Protein AF-0000000070115927 (afdb_homodimer)

Radius of gyration: 20.03 Å; Cα contacts (8 Å, |Δi|>4): 746; chains: 2; bounding box: 43×57×42 Å

Solvent-accessible surface area (backbone atoms only — not comparable to full-atom values): 17283 Å² total; per-residue (Å²): 101,77,82,53,67,73,57,56,57,49,32,76,60,54,56,47,52,80,41,66,45,50,29,30,32,39,46,37,40,55,95,69,21,34,51,32,33,23,30,58,89,80,64,45,41,36,62,43,66,40,74,56,53,82,67,50,39,66,49,36,44,43,42,52,40,46,27,46,49,25,48,26,42,56,45,82,73,43,54,24,32,48,46,40,41,72,75,46,69,46,96,88,53,38,26,37,30,35,40,34,41,31,30,34,26,36,71,72,41,74,62,79,31,62,47,46,82,45,38,74,37,49,50,76,31,43,75,91,59,64,73,77,54,54,68,69,49,51,51,54,49,53,51,51,68,66,73,54,61,48,50,46,63,46,61,45,82,86,69,60,131,102,76,83,53,66,72,56,54,58,48,34,75,60,56,56,45,53,80,41,68,43,49,29,32,33,40,47,36,41,54,97,69,23,35,50,32,31,24,30,58,90,79,65,46,41,34,63,43,67,40,75,56,54,83,67,49,37,66,49,36,45,43,42,52,41,46,27,45,49,24,47,29,42,56,43,83,74,45,54,23,30,46,48,42,41,74,76,46,70,47,94,87,53,37,25,38,31,35,40,35,41,33,30,35,27,36,71,73,44,73,63,77,31,62,48,47,83,46,38,73,38,48,49,76,32,44,74,89,61,64,74,77,55,53,67,70,50,50,51,54,48,52,50,49,68,65,74,55,61,48,51,46,64,48,61,46,82,86,68,60,131

Sequence (322 aa):
MPTPDFILELRKSIGTAPLWLSGVTAVVLHEGRILLNRRSDNGRWALLHGILEPGEQPGVAVVREVFEETGVTVSVERLSSVFSLPPGVCANGDRVQFLDLTFVCRLVGGEARVNDDESLAVAWFHLDTLPPMAEADRFLLDKALAAEASPWFVTDPGDLPMPTPDFILELRKSIGTAPLWLSGVTAVVLHEGRILLNRRSDNGRWALLHGILEPGEQPGVAVVREVFEETGVTVSVERLSSVFSLPPGVCANGDRVQFLDLTFVCRLVGGEARVNDDESLAVAWFHLDTLPPMAEADRFLLDKALAAEASPWFVTDPGDLP

Foldseek 3Di:
DPDDPVVVVVCVPPPQPEDEFEKEFEFEDDPQWTKWFQFPQPRFTFTQMDGDDPPDDRQVVNQVSCCQAWVFGKHFDAWQAWEWDDWDAGPVGRIYTYGYTYTYIYTDDDDTFGRYDGGPTMDIDRPVGDDDDDPVRVVSVVSVVVPDRDHDDDPDPVPDD/DPDDPVVVVVCVPPPQPEDEFEKEFEFEDDPQWTKWFQFPQPRFTFTQMDGDDPPDDRQVVNQVSCCQAWVFGKHFDAWQAWEWDDWDAGPVGRIYTYTYTYTYIYTDDDDTFGRYDGGPTMDIDRPVGDDDDDPVRVVSVVSVVVPDRDHDYDPDPVPDD

pLDDT: mean 96.12, std 4.2, range [72.25, 98.94]

Nearest PDB structures (foldseek):
  6nch-assembly1_B  TM=7.956E-01  e=2.652E-09  Bacillus cereus ATCC 14579
  5ggc-assembly1_A  TM=8.184E-01  e=7.309E-09  Mycolicibacterium smegmatis MC2 155
  6nci-assembly1_B  TM=7.544E-01  e=1.646E-09  Bacillus cereus ATCC 14579
  4hfq-assembly1_B  TM=7.025E-01  e=7.142E-10  Streptococcus pneumoniae TIGR4
  3ef5-assembly1_B  TM=7.877E-01  e=5.892E-08  Bdellovibrio bacteriovorus

Secondary structure (DSSP, 8-state):
----HHHHHHHHHHTT--EEEEEEEEEEEETTEEEEEEETTT--EE-EEEEPPTT--HHHHHHHHHHHHHS-EEEEEEEEEEEEPPPEE-TTS-EEEEEEEEEEEEEEE------SSSEEEEEEEETTSPPPB-HHHHHHHHHHHT--SSPB--SSGGG--/-PPPHHHHHHHHHHTT--EEEEEEEEEEEETTEEEEEEETTT--EE-EEEEPPTT--HHHHHHHHHHHHHS-EEEEEEEEEEEEPPPEE-TTS-EEEEEEEEEEEEEEE------SSSEEEEEEEETTSPPPB-HHHHHHHHHHHT--SSPB--SSGGG--

Structure (mmCIF, N/CA/C/O backbone):
data_AF-0000000070115927-model_v1
#
loop_
_entity.id
_entity.type
_entity.pdbx_description
1 polymer 'ADP-ribose pyrophosphatase YjhB (NUDIX family)'
#
loop_
_atom_site.group_PDB
_atom_site.id
_atom_site.type_symbol
_atom_site.label_atom_id
_atom_site.label_alt_id
_atom_site.label_comp_id
_atom_site.label_asym_id
_atom_site.label_entity_id
_atom_site.label_seq_id
_atom_site.pdbx_PDB_ins_code
_atom_site.Cartn_x
_atom_site.Cartn_y
_atom_site.Cartn_z
_atom_site.occupancy
_atom_site.B_iso_or_equiv
_atom_site.auth_seq_id
_atom_site.auth_comp_id
_atom_site.auth_asym_id
_atom_site.auth_atom_id
_atom_site.pdbx_PDB_model_num
ATOM 1 N N . MET A 1 1 ? -9.352 17.906 3.645 1 72.38 1 MET A N 1
ATOM 2 C CA . MET A 1 1 ? -10.234 17.5 2.557 1 72.38 1 MET A CA 1
ATOM 3 C C . MET A 1 1 ? -11.414 16.703 3.086 1 72.38 1 MET A C 1
ATOM 5 O O . MET A 1 1 ? -11.312 16.031 4.117 1 72.38 1 MET A O 1
ATOM 9 N N . PRO A 1 2 ? -12.469 17.016 2.395 1 80.81 2 PRO A N 1
ATOM 10 C CA . PRO A 1 2 ? -13.641 16.219 2.789 1 80.81 2 PRO A CA 1
ATOM 11 C C . PRO A 1 2 ? -13.43 14.719 2.594 1 80.81 2 PRO A C 1
ATOM 13 O O . PRO A 1 2 ? -12.531 14.305 1.855 1 80.81 2 PRO A O 1
ATOM 16 N N . THR A 1 3 ? -14.141 13.914 3.477 1 88.88 3 THR A N 1
ATOM 17 C CA . THR A 1 3 ? -14.156 12.477 3.27 1 88.88 3 THR A CA 1
ATOM 18 C C . THR A 1 3 ? -14.414 12.141 1.804 1 88.88 3 THR A C 1
ATOM 20 O O . THR A 1 3 ? -15.344 12.672 1.196 1 88.88 3 THR A O 1
ATOM 23 N N . PRO A 1 4 ? -13.539 11.406 1.229 1 92.25 4 PRO A N 1
ATOM 24 C CA . PRO A 1 4 ? -13.734 11.047 -0.178 1 92.25 4 PRO A CA 1
ATOM 25 C C . PRO A 1 4 ? -15.102 10.422 -0.449 1 92.25 4 PRO A C 1
ATOM 27 O O . PRO A 1 4 ? -15.641 9.711 0.405 1 92.25 4 PRO A O 1
ATOM 30 N N . ASP A 1 5 ? -15.586 10.578 -1.686 1 92.44 5 ASP A N 1
ATOM 31 C CA . ASP A 1 5 ? -16.922 10.133 -2.086 1 92.44 5 ASP A CA 1
ATOM 32 C C . ASP A 1 5 ? -17.062 8.625 -1.953 1 92.44 5 ASP A C 1
ATOM 34 O O . ASP A 1 5 ? -18.109 8.125 -1.555 1 92.44 5 ASP A O 1
ATOM 38 N N . PHE A 1 6 ? -16.109 7.848 -2.328 1 93.12 6 PHE A N 1
ATOM 39 C CA . PHE A 1 6 ? -16.25 6.395 -2.301 1 93.12 6 PHE A CA 1
ATOM 40 C C . PHE A 1 6 ? -16.438 5.898 -0.872 1 93.12 6 PHE A C 1
ATOM 42 O O . PHE A 1 6 ? -17.078 4.871 -0.646 1 93.12 6 PHE A O 1
ATOM 49 N N . ILE A 1 7 ? -15.805 6.586 0.097 1 94.62 7 ILE A N 1
ATOM 50 C CA . ILE A 1 7 ? -15.984 6.23 1.5 1 94.62 7 ILE A CA 1
ATOM 51 C C . ILE A 1 7 ? -17.406 6.559 1.938 1 94.62 7 ILE A C 1
ATOM 53 O O . ILE A 1 7 ? -18.062 5.746 2.59 1 94.62 7 ILE A O 1
ATOM 57 N N . LEU A 1 8 ? -17.859 7.77 1.564 1 94.38 8 LEU A N 1
ATOM 58 C CA . LEU A 1 8 ? -19.203 8.18 1.915 1 94.38 8 LEU A CA 1
ATOM 59 C C . LEU A 1 8 ? -20.234 7.18 1.392 1 94.38 8 LEU A C 1
ATOM 61 O O . LEU A 1 8 ? -21.203 6.848 2.088 1 94.38 8 LEU A O 1
ATOM 65 N N . GLU A 1 9 ? -20.016 6.723 0.21 1 93.94 9 GLU A N 1
ATOM 66 C CA . GLU A 1 9 ? -20.922 5.75 -0.385 1 93.94 9 GLU A CA 1
ATOM 67 C C . GLU A 1 9 ? -20.922 4.441 0.402 1 93.94 9 GLU A C 1
ATOM 69 O O . GLU A 1 9 ? -21.984 3.855 0.642 1 93.94 9 GLU A O 1
ATOM 74 N N . LEU A 1 10 ? -19.781 3.998 0.806 1 93.56 10 LEU A N 1
ATOM 75 C CA . LEU A 1 10 ? -19.672 2.773 1.593 1 93.56 10 LEU A CA 1
ATOM 76 C C . LEU A 1 10 ? -20.359 2.941 2.947 1 93.56 10 LEU A C 1
ATOM 78 O O . LEU A 1 10 ? -21.047 2.031 3.422 1 93.56 10 LEU A O 1
ATOM 82 N N . ARG A 1 11 ? -20.188 4.102 3.518 1 95.19 11 ARG A N 1
ATOM 83 C CA . ARG A 1 11 ? -20.734 4.367 4.844 1 95.19 11 ARG A CA 1
ATOM 84 C C . ARG A 1 11 ? -22.25 4.332 4.824 1 95.19 11 ARG A C 1
ATOM 86 O O . ARG A 1 11 ? -22.891 3.957 5.816 1 95.19 11 ARG A O 1
ATOM 93 N N . LYS A 1 12 ? -22.891 4.695 3.736 1 94.62 12 LYS A N 1
ATOM 94 C CA . LYS A 1 12 ? -24.344 4.598 3.607 1 94.62 12 LYS A CA 1
ATOM 95 C C . LYS A 1 12 ? -24.828 3.166 3.836 1 94.62 12 LYS A C 1
ATOM 97 O O . LYS A 1 12 ? -25.922 2.947 4.34 1 94.62 12 LYS A O 1
ATOM 102 N N . SER A 1 13 ? -24.016 2.238 3.537 1 92.06 13 SER A N 1
ATOM 103 C CA . SER A 1 13 ? -24.406 0.833 3.58 1 92.06 13 SER A CA 1
ATOM 104 C C . SER A 1 13 ? -23.953 0.173 4.879 1 92.06 13 SER A C 1
ATOM 106 O O . SER A 1 13 ? -24.672 -0.667 5.434 1 92.06 13 SER A O 1
ATOM 108 N N . ILE A 1 14 ? -22.797 0.56 5.445 1 93.56 14 ILE A N 1
ATOM 109 C CA . ILE A 1 14 ? -22.234 -0.252 6.516 1 93.56 14 ILE A CA 1
ATOM 110 C C . ILE A 1 14 ? -22.172 0.561 7.805 1 93.56 14 ILE A C 1
ATOM 112 O O . ILE A 1 14 ? -21.719 0.066 8.836 1 93.56 14 ILE A O 1
ATOM 116 N N . GLY A 1 15 ? -22.609 1.783 7.754 1 95.19 15 GLY A N 1
ATOM 117 C CA . GLY A 1 15 ? -22.547 2.643 8.922 1 95.19 15 GLY A CA 1
ATOM 118 C C . GLY A 1 15 ? -21.125 2.91 9.391 1 95.19 15 GLY A C 1
ATOM 119 O O . GLY A 1 15 ? -20.266 3.316 8.594 1 95.19 15 GLY A O 1
ATOM 120 N N . THR A 1 16 ? -20.891 2.668 10.695 1 96.06 16 THR A N 1
ATOM 121 C CA . THR A 1 16 ? -19.609 3.01 11.281 1 96.06 16 THR A CA 1
ATOM 122 C C . THR A 1 16 ? -18.719 1.775 11.383 1 96.06 16 THR A C 1
ATOM 124 O O . THR A 1 16 ? -17.688 1.794 12.07 1 96.06 16 THR A O 1
ATOM 127 N N . ALA A 1 17 ? -19.078 0.695 10.695 1 94.88 17 ALA A N 1
ATOM 128 C CA . ALA A 1 17 ? -18.312 -0.546 10.758 1 94.88 17 ALA A CA 1
ATOM 129 C C . ALA A 1 17 ? -16.891 -0.33 10.273 1 94.88 17 ALA A C 1
ATOM 131 O O . ALA A 1 17 ? -16.609 0.615 9.539 1 94.88 17 ALA A O 1
ATOM 132 N N . PRO A 1 18 ? -15.969 -1.191 10.727 1 95.94 18 PRO A N 1
ATOM 133 C CA . PRO A 1 18 ? -14.555 -1.024 10.367 1 95.94 18 PRO A CA 1
ATOM 134 C C . PRO A 1 18 ? -14.328 -0.994 8.859 1 95.94 18 PRO A C 1
ATOM 136 O O . PRO A 1 18 ? -14.883 -1.815 8.133 1 95.94 18 PRO A O 1
ATOM 139 N N . LEU A 1 19 ? -13.555 0.022 8.461 1 96.5 19 LEU A N 1
ATOM 140 C CA . LEU A 1 19 ? -13.125 0.119 7.066 1 96.5 19 LEU A CA 1
ATOM 141 C C . LEU A 1 19 ? -11.609 0.025 6.957 1 96.5 19 LEU A C 1
ATOM 143 O O . LEU A 1 19 ? -10.883 0.665 7.723 1 96.5 19 LEU A O 1
ATOM 147 N N . TRP A 1 20 ? -11.156 -0.866 6.105 1 97.38 20 TRP A N 1
ATOM 148 C CA . TRP A 1 20 ? -9.75 -1.031 5.742 1 97.38 20 TRP A CA 1
ATOM 149 C C . TRP A 1 20 ? -9.406 -0.2 4.512 1 97.38 20 TRP A C 1
ATOM 151 O O . TRP A 1 20 ? -9.961 -0.416 3.434 1 97.38 20 TRP A O 1
ATOM 161 N N . LEU A 1 21 ? -8.516 0.784 4.742 1 97.94 21 LEU A N 1
ATOM 162 C CA . LEU A 1 21 ? -8.25 1.78 3.711 1 97.94 21 LEU A CA 1
ATOM 163 C C . LEU A 1 21 ? -6.754 1.881 3.428 1 97.94 21 LEU A C 1
ATOM 165 O O . LEU A 1 21 ? -5.941 1.303 4.152 1 97.94 21 LEU A O 1
ATOM 169 N N . SER A 1 22 ? -6.383 2.508 2.344 1 98.56 22 SER A N 1
ATOM 170 C CA . SER A 1 22 ? -5.004 2.865 2.025 1 98.56 22 SER A CA 1
ATOM 171 C C . SER A 1 22 ? -4.801 4.375 2.082 1 98.56 22 SER A C 1
ATOM 173 O O . SER A 1 22 ? -5.664 5.141 1.651 1 98.56 22 SER A O 1
ATOM 175 N N . GLY A 1 23 ? -3.723 4.727 2.658 1 98.44 23 GLY A N 1
ATOM 176 C CA . GLY A 1 23 ? -3.369 6.133 2.744 1 98.44 23 GLY A CA 1
ATOM 177 C C . GLY A 1 23 ? -1.907 6.402 2.443 1 98.44 23 GLY A C 1
ATOM 178 O O . GLY A 1 23 ? -1.124 5.465 2.262 1 98.44 23 GLY A O 1
ATOM 179 N N . VAL A 1 24 ? -1.581 7.676 2.299 1 98.81 24 VAL A N 1
ATOM 180 C CA . VAL A 1 24 ? -0.21 8.133 2.094 1 98.81 24 VAL A CA 1
ATOM 181 C C . VAL A 1 24 ? 0.16 9.156 3.166 1 98.81 24 VAL A C 1
ATOM 183 O O . VAL A 1 24 ? -0.705 9.875 3.676 1 98.81 24 VAL A O 1
ATOM 186 N N . THR A 1 25 ? 1.365 9.18 3.494 1 98.88 25 THR A N 1
ATOM 187 C CA . THR A 1 25 ? 1.963 10.172 4.379 1 98.88 25 THR A CA 1
ATOM 188 C C . THR A 1 25 ? 3.152 10.852 3.707 1 98.88 25 THR A C 1
ATOM 190 O O . THR A 1 25 ? 3.947 10.195 3.029 1 98.88 25 THR A O 1
ATOM 193 N N . ALA A 1 26 ? 3.305 12.109 3.861 1 98.94 26 ALA A N 1
ATOM 194 C CA . ALA A 1 26 ? 4.438 12.859 3.322 1 98.94 26 ALA A CA 1
ATOM 195 C C . ALA A 1 26 ? 5.32 13.398 4.441 1 98.94 26 ALA A C 1
ATOM 197 O O . ALA A 1 26 ? 4.824 14.047 5.371 1 98.94 26 ALA A O 1
ATOM 198 N N . VAL A 1 27 ? 6.523 13.109 4.363 1 98.88 27 VAL A N 1
ATOM 199 C CA . VAL A 1 27 ? 7.559 13.805 5.125 1 98.88 27 VAL A CA 1
ATOM 200 C C . VAL A 1 27 ? 8.289 14.789 4.227 1 98.88 27 VAL A C 1
ATOM 202 O O . VAL A 1 27 ? 9.156 14.398 3.436 1 98.88 27 VAL A O 1
ATOM 205 N N . VAL A 1 28 ? 7.934 16 4.371 1 98.88 28 VAL A N 1
ATOM 206 C CA . VAL A 1 28 ? 8.492 17.047 3.512 1 98.88 28 VAL A CA 1
ATOM 207 C C . VAL A 1 28 ? 9.68 17.703 4.207 1 98.88 28 VAL A C 1
ATOM 209 O O . VAL A 1 28 ? 9.516 18.344 5.254 1 98.88 28 VAL A O 1
ATOM 212 N N . LEU A 1 29 ? 10.805 17.594 3.602 1 98.12 29 LEU A N 1
ATOM 213 C CA . LEU A 1 29 ? 12.047 18.094 4.176 1 98.12 29 LEU A CA 1
ATOM 214 C C . LEU A 1 29 ? 12.555 19.297 3.385 1 98.12 29 LEU A C 1
ATOM 216 O O . LEU A 1 29 ? 12.492 19.312 2.154 1 98.12 29 LEU A O 1
ATOM 220 N N . HIS A 1 30 ? 12.992 20.281 4.117 1 98 30 HIS A N 1
ATOM 221 C CA . HIS A 1 30 ? 13.602 21.469 3.512 1 98 30 HIS A CA 1
ATOM 222 C C . HIS A 1 30 ? 14.562 22.156 4.48 1 98 30 HIS A C 1
ATOM 224 O O . HIS A 1 30 ? 14.141 22.672 5.516 1 98 30 HIS A O 1
ATOM 230 N N . GLU A 1 31 ? 15.852 22.141 4.156 1 96.69 31 GLU A N 1
ATOM 231 C CA . GLU A 1 31 ? 16.875 22.859 4.906 1 96.69 31 GLU A CA 1
ATOM 232 C C . GLU A 1 31 ? 16.828 22.516 6.391 1 96.69 31 GLU A C 1
ATOM 234 O O . GLU A 1 31 ? 16.781 23.406 7.242 1 96.69 31 GLU A O 1
ATOM 239 N N . GLY A 1 32 ? 16.75 21.281 6.656 1 96.25 32 GLY A N 1
ATOM 240 C CA . GLY A 1 32 ? 16.812 20.797 8.023 1 96.25 32 GLY A CA 1
ATOM 241 C C . GLY A 1 32 ? 15.508 20.922 8.766 1 96.25 32 GLY A C 1
ATOM 242 O O . GLY A 1 32 ? 15.461 20.766 9.992 1 96.25 32 GLY A O 1
ATOM 243 N N . ARG A 1 33 ? 14.445 21.219 8.086 1 98.5 33 ARG A N 1
ATOM 244 C CA . ARG A 1 33 ? 13.117 21.375 8.664 1 98.5 33 ARG A CA 1
ATOM 245 C C . ARG A 1 33 ? 12.133 20.391 8.031 1 98.5 33 ARG A C 1
ATOM 247 O O . ARG A 1 33 ? 12.406 19.844 6.961 1 98.5 33 ARG A O 1
ATOM 254 N N . ILE A 1 34 ? 11.062 20.188 8.766 1 98.81 34 ILE A N 1
ATOM 255 C CA . ILE A 1 34 ? 9.961 19.406 8.219 1 98.81 34 ILE A CA 1
ATOM 256 C C . ILE A 1 34 ? 8.68 20.234 8.25 1 98.81 34 ILE A C 1
ATOM 258 O O . ILE A 1 34 ? 8.508 21.094 9.117 1 98.81 34 ILE A O 1
ATOM 262 N N . LEU A 1 35 ? 7.816 20.016 7.27 1 98.88 35 LEU A N 1
ATOM 263 C CA . LEU A 1 35 ? 6.516 20.672 7.203 1 98.88 35 LEU A CA 1
ATOM 264 C C . LEU A 1 35 ? 5.449 19.859 7.922 1 98.88 35 LEU A C 1
ATOM 266 O O . LEU A 1 35 ? 5.293 18.656 7.652 1 98.88 35 LEU A O 1
ATOM 270 N N . LEU A 1 36 ? 4.793 20.469 8.891 1 98.81 36 LEU A N 1
ATOM 271 C CA . LEU A 1 36 ? 3.699 19.844 9.617 1 98.81 36 LEU A CA 1
ATOM 272 C C . LEU A 1 36 ? 2.418 20.656 9.484 1 98.81 36 LEU A C 1
ATOM 274 O O . LEU A 1 36 ? 2.467 21.859 9.18 1 98.81 36 LEU A O 1
ATOM 278 N N . ASN A 1 37 ? 1.331 20.031 9.625 1 98.44 37 ASN A N 1
ATOM 279 C CA . ASN A 1 37 ? 0.067 20.734 9.805 1 98.44 37 ASN A CA 1
ATOM 280 C C . ASN A 1 37 ? -0.488 20.531 11.211 1 98.44 37 ASN A C 1
ATOM 282 O O . ASN A 1 37 ? -0.187 19.531 11.867 1 98.44 37 ASN A O 1
ATOM 286 N N . ARG A 1 38 ? -1.147 21.5 11.703 1 98.25 38 ARG A N 1
ATOM 287 C CA . ARG A 1 38 ? -1.937 21.359 12.93 1 98.25 38 ARG A CA 1
ATOM 288 C C . ARG A 1 38 ? -3.383 21 12.602 1 98.25 38 ARG A C 1
ATOM 290 O O . ARG A 1 38 ? -4.105 21.781 12 1 98.25 38 ARG A O 1
ATOM 297 N N . ARG A 1 39 ? -3.801 19.828 1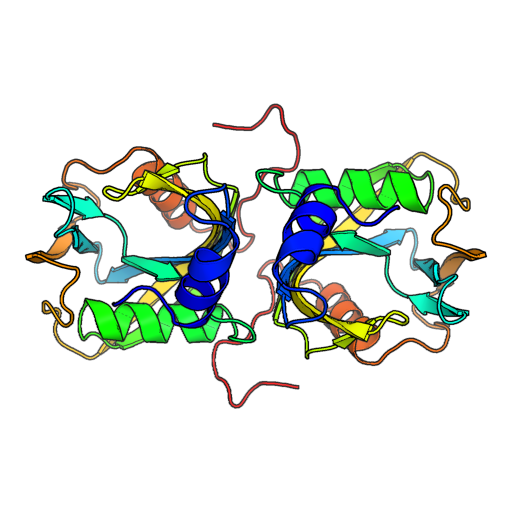3.047 1 95.56 39 ARG A N 1
ATOM 298 C CA . ARG A 1 39 ? -5.078 19.266 12.625 1 95.56 39 ARG A CA 1
ATOM 299 C C . ARG A 1 39 ? -6.246 20 13.281 1 95.56 39 ARG A C 1
ATOM 301 O O . ARG A 1 39 ? -6.188 20.328 14.461 1 95.56 39 ARG A O 1
ATOM 308 N N . SER A 1 40 ? -7.32 20.141 12.539 1 94.25 40 SER A N 1
ATOM 309 C CA . SER A 1 40 ? -8.5 20.859 13.031 1 94.25 40 SER A CA 1
ATOM 310 C C . SER A 1 40 ? -9.305 19.984 13.992 1 94.25 40 SER A C 1
ATOM 312 O O . SER A 1 40 ? -9.977 20.5 14.883 1 94.25 40 SER A O 1
ATOM 314 N N . ASP A 1 41 ? -9.219 18.734 13.797 1 90.44 41 ASP A N 1
ATOM 315 C CA . ASP A 1 41 ? -10.078 17.828 14.555 1 90.44 41 ASP A CA 1
ATOM 316 C C . ASP A 1 41 ? -9.555 17.625 15.977 1 90.44 41 ASP A C 1
ATOM 318 O O . ASP A 1 41 ? -10.336 17.375 16.906 1 90.44 41 ASP A O 1
ATOM 322 N N . ASN A 1 42 ? -8.266 17.75 16.203 1 92.31 42 ASN A N 1
ATOM 323 C CA . ASN A 1 42 ? -7.777 17.422 17.547 1 92.31 42 ASN A CA 1
ATOM 324 C C . ASN A 1 42 ? -6.719 18.422 18.016 1 92.31 42 ASN A C 1
ATOM 326 O O . ASN A 1 42 ? -6.238 18.328 19.141 1 92.31 42 ASN A O 1
ATOM 330 N N . GLY A 1 43 ? -6.262 19.281 17.094 1 95.19 43 GLY A N 1
ATOM 331 C CA . GLY A 1 43 ? -5.363 20.375 17.453 1 95.19 43 GLY A CA 1
ATOM 332 C C . GLY A 1 43 ? -3.91 19.953 17.547 1 95.19 43 GLY A C 1
ATOM 333 O O . GLY A 1 43 ? -3.049 20.734 17.953 1 95.19 43 GLY A O 1
ATOM 334 N N . ARG A 1 44 ? -3.631 18.75 17.172 1 96.25 44 ARG A N 1
ATOM 335 C CA . ARG A 1 44 ? -2.266 18.25 17.266 1 96.25 44 ARG A CA 1
ATOM 336 C C 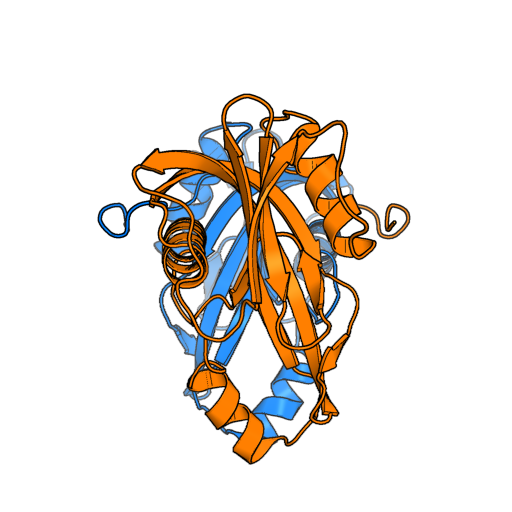. ARG A 1 44 ? -1.51 18.453 15.953 1 96.25 44 ARG A C 1
ATOM 338 O O . ARG A 1 44 ? -2.096 18.359 14.875 1 96.25 44 ARG A O 1
ATOM 345 N N . TRP A 1 45 ? -0.206 18.719 16.156 1 98.5 45 TRP A N 1
ATOM 346 C CA . TRP A 1 45 ? 0.658 18.734 14.977 1 98.5 45 TRP A CA 1
ATOM 347 C C . TRP A 1 45 ? 0.868 17.312 14.438 1 98.5 45 TRP A C 1
ATOM 349 O O . TRP A 1 45 ? 0.984 16.359 15.211 1 98.5 45 TRP A O 1
ATOM 359 N N . ALA A 1 46 ? 0.889 17.203 13.172 1 98.5 46 ALA A N 1
ATOM 360 C CA . ALA A 1 46 ? 0.989 15.906 12.523 1 98.5 46 ALA A CA 1
ATOM 361 C C . ALA A 1 46 ? 1.766 16 11.211 1 98.5 46 ALA A C 1
ATOM 363 O O . ALA A 1 46 ? 1.949 17.094 10.672 1 98.5 46 ALA A O 1
ATOM 364 N N . LEU A 1 47 ? 2.322 14.852 10.797 1 98.75 47 LEU A N 1
ATOM 365 C CA . LEU A 1 47 ? 2.746 14.758 9.406 1 98.75 47 LEU A CA 1
ATOM 366 C C . LEU A 1 47 ? 1.572 15 8.461 1 98.75 47 LEU A C 1
ATOM 368 O O . LEU A 1 47 ? 0.422 15.062 8.898 1 98.75 47 LEU A O 1
ATOM 372 N N . LEU A 1 48 ? 1.861 15.258 7.188 1 98.5 48 LEU A N 1
ATOM 373 C CA . LEU A 1 48 ? 0.808 15.422 6.191 1 98.5 48 LEU A CA 1
ATOM 374 C C . LEU A 1 48 ? 0.295 14.07 5.715 1 98.5 48 LEU A C 1
ATOM 376 O O . LEU A 1 48 ? 1.075 13.227 5.258 1 98.5 48 LEU A O 1
ATOM 380 N N . HIS A 1 49 ? -0.961 13.852 5.863 1 97.31 49 HIS A N 1
ATOM 381 C CA . HIS A 1 49 ? -1.584 12.578 5.516 1 97.31 49 HIS A CA 1
ATOM 382 C C . HIS A 1 49 ? -2.689 12.773 4.484 1 97.31 49 HIS A C 1
ATOM 384 O O . HIS A 1 49 ? -3.238 13.867 4.352 1 97.31 49 HIS A O 1
ATOM 390 N N . GLY A 1 50 ? -3.027 11.656 3.775 1 96.94 50 GLY A N 1
ATOM 391 C CA . GLY A 1 50 ? -4.172 11.656 2.879 1 96.94 50 GLY A CA 1
ATOM 392 C C . GLY A 1 50 ? -4.645 10.258 2.52 1 96.94 50 GLY A C 1
ATOM 393 O O . GLY A 1 50 ? -3.869 9.305 2.568 1 96.94 50 GLY A O 1
ATOM 394 N N . ILE A 1 51 ? -5.887 10.234 2.178 1 97.56 51 ILE A N 1
ATOM 395 C CA . ILE A 1 51 ? -6.465 8.969 1.735 1 97.56 51 ILE A CA 1
ATOM 396 C C . ILE A 1 51 ? -6.176 8.758 0.25 1 97.56 51 ILE A C 1
ATOM 398 O O . ILE A 1 51 ? -6.285 9.695 -0.546 1 97.56 51 ILE A O 1
ATOM 402 N N . LEU A 1 52 ? -5.727 7.609 -0.062 1 97.94 52 LEU A N 1
ATOM 403 C CA . LEU A 1 52 ? -5.535 7.234 -1.459 1 97.94 52 LEU A CA 1
ATOM 404 C C . LEU A 1 52 ? -6.871 6.926 -2.125 1 97.94 52 LEU A C 1
ATOM 406 O O . LEU A 1 52 ? -7.613 6.055 -1.667 1 97.94 52 LEU A O 1
ATOM 410 N N . GLU A 1 53 ? -7.215 7.637 -3.197 1 96.69 53 GLU A N 1
ATOM 411 C CA . GLU A 1 53 ? -8.445 7.359 -3.932 1 96.69 53 GLU A CA 1
ATOM 412 C C . GLU A 1 53 ? -8.305 6.098 -4.781 1 96.69 53 GLU A C 1
ATOM 414 O O . GLU A 1 53 ? -7.207 5.766 -5.234 1 96.69 53 GLU A O 1
ATOM 419 N N . PRO A 1 54 ? -9.422 5.438 -4.992 1 97.12 54 PRO A N 1
ATOM 420 C CA . PRO A 1 54 ? -9.352 4.242 -5.836 1 97.12 54 PRO A CA 1
ATOM 421 C C . PRO A 1 54 ? -8.68 4.504 -7.184 1 97.12 54 PRO A C 1
ATOM 423 O O . PRO A 1 54 ? -9.062 5.434 -7.895 1 97.12 54 PRO A O 1
ATOM 426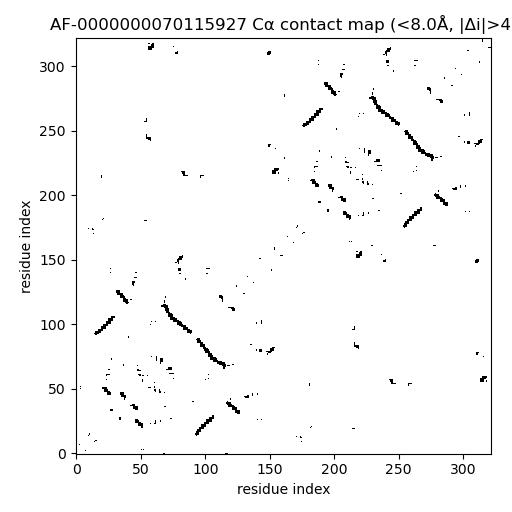 N N . GLY A 1 55 ? -7.598 3.701 -7.473 1 96.25 55 GLY A N 1
ATOM 427 C CA . GLY A 1 55 ? -6.934 3.785 -8.766 1 96.25 55 GLY A CA 1
ATOM 428 C C . GLY A 1 55 ? -5.84 4.832 -8.805 1 96.25 55 GLY A C 1
ATOM 429 O O . GLY A 1 55 ? -5.039 4.867 -9.742 1 96.25 55 GLY A O 1
ATOM 430 N N . GLU A 1 56 ? -5.82 5.68 -7.902 1 97 56 GLU A N 1
ATOM 431 C CA . GLU A 1 56 ? -4.773 6.691 -7.848 1 97 56 GLU A CA 1
ATOM 432 C C . GLU A 1 56 ? -3.42 6.07 -7.52 1 97 56 GLU A C 1
ATOM 434 O O . GLU A 1 56 ? -3.33 5.176 -6.676 1 97 56 GLU A O 1
ATOM 439 N N . GLN A 1 57 ? -2.424 6.602 -8.227 1 98.56 57 GLN A N 1
ATOM 440 C CA . GLN A 1 57 ? -1.075 6.141 -7.91 1 98.56 57 GLN A CA 1
ATOM 441 C C . GLN A 1 57 ? -0.531 6.848 -6.672 1 98.56 57 GLN A C 1
ATOM 443 O O . GLN A 1 57 ? -0.666 8.062 -6.539 1 98.56 57 GLN A O 1
ATOM 448 N N . PRO A 1 58 ? 0.111 6.07 -5.75 1 98.69 58 PRO A N 1
ATOM 449 C CA . PRO A 1 58 ? 0.488 6.637 -4.449 1 98.69 58 PRO A CA 1
ATOM 450 C C . PRO A 1 58 ? 1.44 7.824 -4.578 1 98.69 58 PRO A C 1
ATOM 452 O O . PRO A 1 58 ? 1.293 8.82 -3.867 1 98.69 58 PRO A O 1
ATOM 455 N N . GLY A 1 59 ? 2.445 7.695 -5.469 1 98.56 59 GLY A N 1
ATOM 456 C CA . GLY A 1 59 ? 3.377 8.797 -5.66 1 98.56 59 GLY A CA 1
ATOM 457 C C . GLY A 1 59 ? 2.709 10.062 -6.16 1 98.56 59 GLY A C 1
ATOM 458 O O . GLY A 1 59 ? 3.141 11.172 -5.828 1 98.56 59 GLY A O 1
ATOM 459 N N . VAL A 1 60 ? 1.694 9.914 -6.965 1 98.19 60 VAL A N 1
ATOM 460 C CA . VAL A 1 60 ? 0.917 11.031 -7.48 1 98.19 60 VAL A CA 1
ATOM 461 C C . VAL A 1 60 ? 0.043 11.609 -6.367 1 98.19 60 VAL A C 1
ATOM 463 O O . VAL A 1 60 ? -0.026 12.828 -6.191 1 98.19 60 VAL A O 1
ATOM 466 N N . ALA A 1 61 ? -0.531 10.766 -5.613 1 98.19 61 ALA A N 1
ATOM 467 C CA . ALA A 1 61 ? -1.466 11.133 -4.555 1 98.19 61 ALA A CA 1
ATOM 468 C C . ALA A 1 61 ? -0.773 11.969 -3.48 1 98.19 61 ALA A C 1
ATOM 470 O O . ALA A 1 61 ? -1.334 12.953 -2.992 1 98.19 61 ALA A O 1
ATOM 471 N N . VAL A 1 62 ? 0.443 11.562 -3.102 1 98.56 62 VAL A N 1
ATOM 472 C CA . VAL A 1 62 ? 1.116 12.234 -1.995 1 98.56 62 VAL A CA 1
ATOM 473 C C . VAL A 1 62 ? 1.439 13.68 -2.385 1 98.56 62 VAL A C 1
ATOM 475 O O . VAL A 1 62 ? 1.324 14.586 -1.562 1 98.56 62 VAL A O 1
ATOM 478 N N . VAL A 1 63 ? 1.786 13.859 -3.633 1 98.38 63 VAL A N 1
ATOM 479 C CA . VAL A 1 63 ? 2.064 15.203 -4.129 1 98.38 63 VAL A CA 1
ATOM 480 C C . VAL A 1 63 ? 0.783 16.031 -4.117 1 98.38 63 VAL A C 1
ATOM 482 O O . VAL A 1 63 ? 0.781 17.188 -3.656 1 98.38 63 VAL A O 1
ATOM 485 N N . ARG A 1 64 ? -0.301 15.484 -4.613 1 97.12 64 ARG A N 1
ATOM 486 C CA . ARG A 1 64 ? -1.595 16.156 -4.613 1 97.12 64 ARG A CA 1
ATOM 487 C C . ARG A 1 64 ? -2.018 16.531 -3.197 1 97.12 64 ARG A C 1
ATOM 489 O O . ARG A 1 64 ? -2.424 17.672 -2.945 1 97.12 64 ARG A O 1
ATOM 496 N N . GLU A 1 65 ? -1.922 15.594 -2.24 1 97.75 65 GLU A N 1
ATOM 497 C CA . GLU A 1 65 ? -2.363 15.805 -0.865 1 97.75 65 GLU A CA 1
ATOM 498 C C . GLU A 1 65 ? -1.548 16.906 -0.185 1 97.75 65 GLU A C 1
ATOM 500 O O . GLU A 1 65 ? -2.096 17.719 0.556 1 97.75 65 GLU A O 1
ATOM 505 N N . VAL A 1 66 ? -0.198 16.891 -0.385 1 98.5 66 VAL A N 1
ATOM 506 C CA . VAL A 1 66 ? 0.646 17.922 0.199 1 98.5 66 VAL A CA 1
ATOM 507 C C . VAL A 1 66 ? 0.195 19.297 -0.295 1 98.5 66 VAL A C 1
ATOM 509 O O . VAL A 1 66 ? 0.049 20.234 0.496 1 98.5 66 VAL A O 1
ATOM 512 N N . PHE A 1 67 ? -0.068 19.375 -1.615 1 98.38 67 PHE A N 1
ATOM 513 C CA . PHE A 1 67 ? -0.502 20.656 -2.168 1 98.38 67 PHE A CA 1
ATOM 514 C C . PHE A 1 67 ? -1.852 21.062 -1.591 1 98.38 67 PHE A C 1
ATOM 516 O O . PHE A 1 67 ? -2.041 22.219 -1.196 1 98.38 67 PHE A O 1
ATOM 523 N N . GLU A 1 68 ? -2.781 20.188 -1.576 1 97.38 68 GLU A N 1
ATOM 524 C CA . GLU A 1 68 ? -4.129 20.469 -1.082 1 97.38 68 GLU A CA 1
ATOM 525 C C . GLU A 1 68 ? -4.094 20.984 0.355 1 97.38 68 GLU A C 1
ATOM 527 O O . GLU A 1 68 ? -4.852 21.875 0.716 1 97.38 68 GLU A O 1
ATOM 532 N N . GLU A 1 69 ? -3.205 20.406 1.205 1 97.62 69 GLU A N 1
ATOM 533 C CA . GLU A 1 69 ? -3.201 20.734 2.629 1 97.62 69 GLU A CA 1
ATOM 534 C C . GLU A 1 69 ? -2.369 21.984 2.912 1 97.62 69 GLU A C 1
ATOM 536 O O . GLU A 1 69 ? -2.67 22.734 3.84 1 97.62 69 GLU A O 1
ATOM 541 N N . THR A 1 70 ? -1.279 22.234 2.102 1 98.5 70 THR A N 1
ATOM 542 C CA . THR A 1 70 ? -0.286 23.188 2.594 1 98.5 70 THR A CA 1
ATOM 543 C C . THR A 1 70 ? 0.048 24.219 1.526 1 98.5 70 THR A C 1
ATOM 545 O O . THR A 1 70 ? 0.76 25.188 1.797 1 98.5 70 THR A O 1
ATOM 548 N N . GLY A 1 71 ? -0.353 24 0.315 1 98.31 71 GLY A N 1
ATOM 549 C CA . GLY A 1 71 ? -0.128 24.953 -0.757 1 98.31 71 GLY A CA 1
ATOM 550 C C . GLY A 1 71 ? 1.246 24.828 -1.388 1 98.31 71 GLY A C 1
ATOM 551 O O . GLY A 1 71 ? 1.52 25.453 -2.418 1 98.31 71 GLY A O 1
ATOM 552 N N . VAL A 1 72 ? 2.15 24.047 -0.852 1 98.62 72 VAL A N 1
ATOM 553 C CA . VAL A 1 72 ? 3.484 23.922 -1.434 1 98.62 72 VAL A CA 1
ATOM 554 C C . VAL A 1 72 ? 3.508 22.797 -2.461 1 98.62 72 VAL A C 1
ATOM 556 O O . VAL A 1 72 ? 2.699 21.875 -2.391 1 98.62 72 VAL A O 1
ATOM 559 N N . THR A 1 73 ? 4.379 22.922 -3.424 1 98.38 73 THR A N 1
ATOM 560 C CA . THR A 1 73 ? 4.648 21.875 -4.402 1 98.38 73 THR A CA 1
ATOM 561 C C . THR A 1 73 ? 5.895 21.094 -4.02 1 98.38 73 THR A C 1
ATOM 563 O O . THR A 1 73 ? 6.906 21.672 -3.619 1 98.38 73 THR A O 1
ATOM 566 N N . VAL A 1 74 ? 5.797 19.734 -4.133 1 98.69 74 VAL A N 1
ATOM 567 C CA . VAL A 1 74 ? 6.918 18.891 -3.732 1 98.69 74 VAL A CA 1
ATOM 568 C C . VAL A 1 74 ? 7.215 17.875 -4.828 1 98.69 74 VAL A C 1
ATOM 570 O O . VAL A 1 74 ? 6.406 17.672 -5.742 1 98.69 74 VAL A O 1
ATOM 573 N N . SER A 1 75 ? 8.383 17.344 -4.789 1 98.38 75 SER A N 1
ATOM 574 C CA . SER A 1 75 ? 8.758 16.156 -5.551 1 98.38 75 SER A CA 1
ATOM 575 C C . SER A 1 75 ? 9.047 14.984 -4.629 1 98.38 75 SER A C 1
ATOM 577 O O . SER A 1 75 ? 9.633 15.156 -3.557 1 98.38 75 SER A O 1
ATOM 579 N N . VAL A 1 76 ? 8.609 13.805 -5.059 1 98.38 76 VAL A N 1
ATOM 580 C CA . VAL A 1 76 ? 8.836 12.602 -4.258 1 98.38 76 VAL A CA 1
ATOM 581 C C . VAL A 1 76 ? 10.289 12.156 -4.402 1 98.38 76 VAL A C 1
ATOM 583 O O . VAL A 1 76 ? 10.789 12.008 -5.52 1 98.38 76 VAL A O 1
ATOM 586 N N . GLU A 1 77 ? 10.984 11.914 -3.283 1 97.69 77 GLU A N 1
ATOM 587 C CA . GLU A 1 77 ? 12.359 11.43 -3.305 1 97.69 77 GLU A CA 1
ATOM 588 C C . GLU A 1 77 ? 12.422 9.914 -3.166 1 97.69 77 GLU A C 1
ATOM 590 O O . GLU A 1 77 ? 13.211 9.25 -3.842 1 97.69 77 GLU A O 1
ATOM 595 N N . ARG A 1 78 ? 11.633 9.367 -2.293 1 97.94 78 ARG A N 1
ATOM 596 C CA . ARG A 1 78 ? 11.641 7.926 -2.076 1 97.94 78 ARG A CA 1
ATOM 597 C C . ARG A 1 78 ? 10.469 7.5 -1.195 1 97.94 78 ARG A C 1
ATOM 599 O O . ARG A 1 78 ? 9.883 8.32 -0.496 1 97.94 78 ARG A O 1
ATOM 606 N N . LEU A 1 79 ? 10.07 6.266 -1.296 1 98.69 79 LEU A N 1
ATOM 607 C CA . LEU A 1 79 ? 9.211 5.59 -0.326 1 98.69 79 LEU A CA 1
ATOM 608 C C . LEU A 1 79 ? 10.016 5.148 0.893 1 98.69 79 LEU A C 1
ATOM 610 O O . LEU A 1 79 ? 10.992 4.41 0.761 1 98.69 79 LEU A O 1
ATOM 614 N N . SER A 1 80 ? 9.625 5.59 2.109 1 98.69 80 SER A N 1
ATOM 615 C CA . SER A 1 80 ? 10.453 5.32 3.277 1 98.69 80 SER A CA 1
ATOM 616 C C . SER A 1 80 ? 9.922 4.137 4.078 1 98.69 80 SER A C 1
ATOM 618 O O . SER A 1 80 ? 10.672 3.469 4.789 1 98.69 80 SER A O 1
ATOM 620 N N . SER A 1 81 ? 8.602 3.918 4.008 1 98.62 81 SER A N 1
ATOM 621 C CA . SER A 1 81 ? 8.039 2.811 4.773 1 98.62 81 SER A CA 1
ATOM 622 C C . SER A 1 81 ? 6.656 2.428 4.262 1 98.62 81 SER A C 1
ATOM 624 O O . SER A 1 81 ? 5.977 3.236 3.625 1 98.62 81 SER A O 1
ATOM 626 N N . VAL A 1 82 ? 6.293 1.254 4.391 1 98.81 82 VAL A N 1
ATOM 627 C CA . VAL A 1 82 ? 4.934 0.726 4.289 1 98.81 82 VAL A CA 1
ATOM 628 C C . VAL A 1 82 ? 4.547 0.047 5.602 1 98.81 82 VAL A C 1
ATOM 630 O O . VAL A 1 82 ? 5.273 -0.815 6.102 1 98.81 82 VAL A O 1
ATOM 633 N N . PHE A 1 83 ? 3.4 0.463 6.148 1 98.44 83 PHE A N 1
ATOM 634 C CA . PHE A 1 83 ? 3.078 0.052 7.512 1 98.44 83 PHE A CA 1
ATOM 635 C C . PHE A 1 83 ? 1.57 0.036 7.73 1 98.44 83 PHE A C 1
ATOM 637 O O . PHE A 1 83 ? 0.881 1.007 7.406 1 98.44 83 PHE A O 1
ATOM 644 N N . SER A 1 84 ? 1.058 -1.108 8.18 1 98.19 84 SER A N 1
ATOM 645 C CA . SER A 1 84 ? -0.328 -1.137 8.641 1 98.19 84 SER A CA 1
ATOM 646 C C . SER A 1 84 ? -0.469 -0.488 10.008 1 98.19 84 SER A C 1
ATOM 648 O O . SER A 1 84 ? 0.052 -1.001 11 1 98.19 84 SER A O 1
ATOM 650 N N . LEU A 1 85 ? -1.142 0.592 10.039 1 97.44 85 LEU A N 1
ATOM 651 C CA . LEU A 1 85 ? -1.311 1.371 11.266 1 97.44 85 LEU A CA 1
ATOM 652 C C . LEU A 1 85 ? -2.326 0.714 12.188 1 97.44 85 LEU A C 1
ATOM 654 O O . LEU A 1 85 ? -3.15 -0.09 11.75 1 97.44 85 LEU A O 1
ATOM 658 N N . PRO A 1 86 ? -2.24 1.015 13.477 1 95.56 86 PRO A N 1
ATOM 659 C CA . PRO A 1 86 ? -3.283 0.518 14.375 1 95.56 86 PRO A CA 1
ATOM 660 C C . PRO A 1 86 ? -4.668 1.068 14.039 1 95.56 86 PRO A C 1
ATOM 662 O O . PRO A 1 86 ? -4.777 2.102 13.375 1 95.56 86 PRO A O 1
ATOM 665 N N . PRO A 1 87 ? -5.676 0.305 14.469 1 96.62 87 PRO A N 1
ATOM 666 C CA . PRO A 1 87 ? -7.027 0.808 14.211 1 96.62 87 PRO A CA 1
ATOM 667 C C . PRO A 1 87 ? -7.312 2.123 14.93 1 96.62 87 PRO A C 1
ATOM 669 O O . PRO A 1 87 ? -6.707 2.408 15.969 1 96.62 87 PRO A O 1
ATOM 672 N N . GLY A 1 88 ? -8.18 2.936 14.281 1 95.56 88 GLY A N 1
ATOM 673 C CA . GLY A 1 88 ? -8.625 4.188 14.875 1 95.56 88 GLY A CA 1
ATOM 674 C C . GLY A 1 88 ? -10.125 4.383 14.812 1 95.56 88 GLY A C 1
ATOM 675 O O . GLY A 1 88 ? -10.82 3.646 14.109 1 95.56 88 GLY A O 1
ATOM 676 N N . VAL A 1 89 ? -10.586 5.32 15.664 1 95.56 89 VAL A N 1
ATOM 677 C CA . VAL A 1 89 ? -11.984 5.73 15.664 1 95.56 89 VAL A CA 1
ATOM 678 C C . VAL A 1 89 ? -12.078 7.238 15.453 1 95.56 89 VAL A C 1
ATOM 680 O O . VAL A 1 89 ? -11.477 8.016 16.188 1 95.56 89 VAL A O 1
ATOM 683 N N . CYS A 1 90 ? -12.812 7.598 14.406 1 92.94 90 CYS A N 1
ATOM 684 C CA . CYS A 1 90 ? -13.023 9.008 14.109 1 92.94 90 CYS A CA 1
ATOM 685 C C . CYS A 1 90 ? -14.008 9.633 15.094 1 92.94 90 CYS A C 1
ATOM 687 O O . CYS A 1 90 ? -14.672 8.922 15.844 1 92.94 90 CYS A O 1
ATOM 689 N N . ALA A 1 91 ? -14.07 10.953 15.062 1 89.5 91 ALA A N 1
ATOM 690 C CA . ALA A 1 91 ? -14.945 11.688 15.984 1 89.5 91 ALA A CA 1
ATOM 691 C C . ALA A 1 91 ? -16.406 11.266 15.805 1 89.5 91 ALA A C 1
ATOM 693 O O . ALA A 1 91 ? -17.172 11.227 16.766 1 89.5 91 ALA A O 1
ATOM 694 N N . ASN A 1 92 ? -16.828 10.945 14.672 1 92.56 92 ASN A N 1
ATOM 695 C CA . ASN A 1 92 ? -18.219 10.586 14.367 1 92.56 92 ASN A CA 1
ATOM 696 C C . ASN A 1 92 ? -18.484 9.109 14.633 1 92.56 92 ASN A C 1
ATOM 698 O O . ASN A 1 92 ? -19.562 8.602 14.312 1 92.56 92 ASN A O 1
ATOM 702 N N . GLY A 1 93 ? -17.453 8.398 15.055 1 95.88 93 GLY A N 1
ATOM 703 C CA . GLY A 1 93 ? -17.641 6.996 15.406 1 95.88 93 GLY A CA 1
ATOM 704 C C . GLY A 1 93 ? -17.172 6.043 14.32 1 95.88 93 GLY A C 1
ATOM 705 O O . GLY A 1 93 ? -17.141 4.828 14.523 1 95.88 93 GLY A O 1
ATOM 706 N N . ASP A 1 94 ? -16.859 6.559 13.148 1 96.19 94 ASP A N 1
ATOM 707 C CA . ASP A 1 94 ? -16.344 5.715 12.07 1 96.19 94 ASP A CA 1
ATOM 708 C C . ASP A 1 94 ? -15.086 4.973 12.492 1 96.19 94 ASP A C 1
ATOM 710 O O . ASP A 1 94 ? -14.156 5.578 13.023 1 96.19 94 ASP A O 1
ATOM 714 N N . ARG A 1 95 ? -15.117 3.736 12.336 1 97.31 95 ARG A N 1
ATOM 715 C CA . ARG A 1 95 ? -13.93 2.934 12.578 1 97.31 95 ARG A CA 1
ATOM 716 C C . ARG A 1 95 ? -13.125 2.736 11.297 1 97.31 95 ARG A C 1
ATOM 718 O O . ARG A 1 95 ? -13.68 2.367 10.266 1 97.31 95 ARG A O 1
ATOM 725 N N . VAL A 1 96 ? -11.805 2.982 11.422 1 97.25 96 VAL A N 1
ATOM 726 C CA . VAL A 1 96 ? -10.953 2.908 10.234 1 97.25 96 VAL A CA 1
ATOM 727 C C . VAL A 1 96 ? -9.602 2.303 10.602 1 97.25 96 VAL A C 1
ATOM 729 O O . VAL A 1 96 ? -9.195 2.342 11.766 1 97.25 96 VAL A O 1
ATOM 732 N N . GLN A 1 97 ? -8.992 1.708 9.719 1 97.94 97 GLN A N 1
ATOM 733 C CA . GLN A 1 97 ? -7.602 1.275 9.766 1 97.94 97 GLN A CA 1
ATOM 734 C C . GLN A 1 97 ? -6.93 1.432 8.406 1 97.94 97 GLN A C 1
ATOM 736 O O . GLN A 1 97 ? -7.57 1.268 7.367 1 97.94 97 GLN A O 1
ATOM 741 N N . PHE A 1 98 ? -5.629 1.796 8.484 1 98.31 98 PHE A N 1
ATOM 742 C CA . PHE A 1 98 ? -4.984 2.184 7.23 1 98.31 98 PHE A CA 1
ATOM 743 C C . PHE A 1 98 ? -3.73 1.354 6.988 1 98.31 98 PHE A C 1
ATOM 745 O O . PHE A 1 98 ? -2.938 1.135 7.906 1 98.31 98 PHE A O 1
ATOM 752 N N . LEU A 1 99 ? -3.602 0.878 5.777 1 98.81 99 LEU A N 1
ATOM 753 C CA . LEU A 1 99 ? -2.266 0.693 5.219 1 98.81 99 LEU A CA 1
ATOM 754 C C . LEU A 1 99 ? -1.651 2.033 4.824 1 98.81 99 LEU A C 1
ATOM 756 O O . LEU A 1 99 ? -2.211 2.758 4 1 98.81 99 LEU A O 1
ATOM 760 N N . ASP A 1 100 ? -0.529 2.312 5.355 1 98.88 100 ASP A N 1
ATOM 761 C CA . ASP A 1 100 ? 0.086 3.607 5.09 1 98.88 100 ASP A CA 1
ATOM 762 C C . ASP A 1 100 ? 1.346 3.455 4.238 1 98.88 100 ASP A C 1
ATOM 764 O O . ASP A 1 100 ? 2.186 2.596 4.52 1 98.88 100 ASP A O 1
ATOM 768 N N . LEU A 1 101 ? 1.481 4.246 3.217 1 98.94 101 LEU A N 1
ATOM 769 C CA . LEU A 1 101 ? 2.707 4.453 2.453 1 98.94 101 LEU A CA 1
ATOM 770 C C . LEU A 1 101 ? 3.305 5.824 2.74 1 98.94 101 LEU A C 1
ATOM 772 O O . LEU A 1 101 ? 2.719 6.848 2.379 1 98.94 101 LEU A O 1
ATOM 776 N N . THR A 1 102 ? 4.48 5.84 3.363 1 98.94 102 THR A N 1
ATOM 777 C CA . THR A 1 102 ? 5.121 7.105 3.711 1 98.94 102 THR A CA 1
ATOM 778 C C . THR A 1 102 ? 6.191 7.469 2.688 1 98.94 102 THR A C 1
ATOM 780 O O . THR A 1 102 ? 7.066 6.656 2.379 1 98.94 102 THR A O 1
ATOM 783 N N . PHE A 1 103 ? 6.148 8.68 2.223 1 98.88 103 PHE A N 1
ATOM 784 C CA . PHE A 1 103 ? 7.102 9.172 1.235 1 98.88 103 PHE A CA 1
ATOM 785 C C . PHE A 1 103 ? 7.91 10.336 1.8 1 98.88 103 PHE A C 1
ATOM 787 O O . PHE A 1 103 ? 7.371 11.188 2.502 1 98.88 103 PHE A O 1
ATOM 794 N N . VAL A 1 104 ? 9.195 10.305 1.507 1 98.81 104 VAL A N 1
ATOM 795 C CA . VAL A 1 104 ? 10.031 11.484 1.711 1 98.81 104 VAL A CA 1
ATOM 796 C C . VAL A 1 104 ? 9.969 12.383 0.482 1 98.81 104 VAL A C 1
ATOM 798 O O . VAL A 1 104 ? 10.141 11.922 -0.648 1 98.81 104 VAL A O 1
ATOM 801 N N . CYS A 1 105 ? 9.688 13.617 0.764 1 98.75 105 CYS A N 1
ATOM 802 C CA . CYS A 1 105 ? 9.523 14.578 -0.315 1 98.75 105 CYS A CA 1
ATOM 803 C C . CYS A 1 105 ? 10.438 15.781 -0.117 1 98.75 105 CYS A C 1
ATOM 805 O O . CYS A 1 105 ? 10.812 16.109 1.014 1 98.75 105 CYS A O 1
ATOM 807 N N . ARG A 1 106 ? 10.75 16.375 -1.209 1 98.25 106 ARG A N 1
ATOM 808 C CA . ARG A 1 106 ? 11.508 17.625 -1.169 1 98.25 106 ARG A CA 1
ATOM 809 C C . ARG A 1 106 ? 10.672 18.797 -1.672 1 98.25 106 ARG A C 1
ATOM 811 O O . ARG A 1 106 ? 9.906 18.656 -2.631 1 98.25 106 ARG A O 1
ATOM 818 N N . LEU A 1 107 ? 10.883 19.984 -1.094 1 98.5 107 LEU A N 1
ATOM 819 C CA . LEU A 1 107 ? 10.203 21.203 -1.524 1 98.5 107 LEU A CA 1
ATOM 820 C C . LEU A 1 107 ? 10.703 21.641 -2.895 1 98.5 107 LEU A C 1
ATOM 822 O O . LEU A 1 107 ? 11.914 21.719 -3.123 1 98.5 107 LEU A O 1
ATOM 826 N N . VAL A 1 108 ? 9.758 21.875 -3.752 1 97.75 108 VAL A N 1
ATOM 827 C CA . VAL A 1 108 ? 10.172 22.344 -5.07 1 97.75 108 VAL A CA 1
ATOM 828 C C . VAL A 1 108 ? 9.656 23.75 -5.309 1 97.75 108 VAL A C 1
ATOM 830 O O . VAL A 1 108 ? 10.156 24.469 -6.184 1 97.75 108 VAL A O 1
ATOM 833 N N . GLY A 1 109 ? 8.57 24.141 -4.574 1 97.69 109 GLY A N 1
ATOM 834 C CA . GLY A 1 109 ? 8.078 25.5 -4.711 1 97.69 109 GLY A CA 1
ATOM 835 C C . GLY A 1 109 ? 6.867 25.781 -3.846 1 97.69 109 GLY A C 1
ATOM 836 O O . GLY A 1 109 ? 6.336 24.891 -3.197 1 97.69 109 GLY A O 1
ATOM 837 N N . GLY A 1 110 ? 6.613 27.094 -3.816 1 97.62 110 GLY A N 1
ATOM 838 C CA . GLY A 1 110 ? 5.449 27.531 -3.059 1 97.62 110 GLY A CA 1
ATOM 839 C C . GLY A 1 110 ? 5.789 28 -1.655 1 97.62 110 GLY A C 1
ATOM 840 O O . GLY A 1 110 ? 6.945 27.906 -1.23 1 97.62 110 GLY A O 1
ATOM 841 N N . GLU A 1 111 ? 4.777 28.625 -1.065 1 97.88 111 GLU A N 1
ATOM 842 C CA . GLU A 1 111 ? 4.852 29.062 0.324 1 97.88 111 GLU A CA 1
ATOM 843 C C . GLU A 1 111 ? 3.807 28.359 1.185 1 97.88 111 GLU A C 1
ATOM 845 O O . GLU A 1 111 ? 2.617 28.375 0.858 1 97.88 111 GLU A O 1
ATOM 850 N N . ALA A 1 112 ? 4.324 27.797 2.262 1 98.31 112 ALA A N 1
ATOM 851 C CA . ALA A 1 112 ? 3.443 27 3.119 1 98.31 112 ALA A CA 1
ATOM 852 C C . ALA A 1 112 ? 2.326 27.875 3.699 1 98.31 112 ALA A C 1
ATOM 854 O O . ALA A 1 112 ? 2.582 28.953 4.223 1 98.31 112 ALA A O 1
ATOM 855 N N . ARG A 1 113 ? 1.151 27.406 3.58 1 98.31 113 ARG A N 1
ATOM 856 C CA . ARG A 1 113 ? -0.05 28.031 4.137 1 98.31 113 ARG A CA 1
ATOM 857 C C . ARG A 1 113 ? -1.15 26.984 4.34 1 98.31 113 ARG A C 1
ATOM 859 O O . ARG A 1 113 ? -1.145 25.938 3.703 1 98.31 113 ARG A O 1
ATOM 866 N N . VAL A 1 114 ? -2.029 27.344 5.27 1 98.06 114 VAL A N 1
ATOM 867 C CA . VAL A 1 114 ? -3.232 26.516 5.34 1 98.06 114 VAL A CA 1
ATOM 868 C C . VAL A 1 114 ? -3.984 26.578 4.016 1 98.06 114 VAL A C 1
ATOM 870 O O . VAL A 1 114 ? -4.363 27.672 3.562 1 98.06 114 VAL A O 1
ATOM 873 N N . ASN A 1 115 ? -4.191 25.469 3.4 1 96.44 115 ASN A N 1
ATOM 874 C CA . ASN A 1 115 ? -4.711 25.469 2.035 1 96.44 115 ASN A CA 1
ATOM 875 C C . ASN A 1 115 ? -5.945 24.578 1.904 1 96.44 115 ASN A C 1
ATOM 877 O O . ASN A 1 115 ? -6.305 24.172 0.8 1 96.44 115 ASN A O 1
ATOM 881 N N . ASP A 1 116 ? -6.496 24.047 3.012 1 93.19 116 ASP A N 1
ATOM 882 C CA . ASP A 1 116 ? -7.766 23.328 3.068 1 93.19 116 ASP A CA 1
ATOM 883 C C . ASP A 1 116 ? -8.461 23.547 4.41 1 93.19 116 ASP A C 1
ATOM 885 O O . ASP A 1 116 ? -8.117 24.469 5.152 1 93.19 116 ASP A O 1
ATOM 889 N N . ASP A 1 117 ? -9.484 22.812 4.648 1 91.19 117 ASP A N 1
ATOM 890 C CA . ASP A 1 117 ? -10.273 23.031 5.859 1 91.19 117 ASP A CA 1
ATOM 891 C C . ASP A 1 117 ? -9.867 22.047 6.961 1 91.19 117 ASP A C 1
ATOM 893 O O . ASP A 1 117 ? -10.5 22 8.016 1 91.19 117 ASP A O 1
ATOM 897 N N . GLU A 1 118 ? -8.852 21.297 6.789 1 91.31 118 GLU A N 1
ATOM 898 C CA . GLU A 1 118 ? -8.492 20.234 7.738 1 91.31 118 GLU A CA 1
ATOM 899 C C . GLU A 1 118 ? -7.367 20.688 8.664 1 91.31 118 GLU A C 1
ATOM 901 O O . GLU A 1 118 ? -7.02 19.984 9.617 1 91.31 118 GLU A O 1
ATOM 906 N N . SER A 1 119 ? -6.84 21.828 8.359 1 95.56 119 SER A N 1
ATOM 907 C CA . SER A 1 119 ? -5.668 22.297 9.102 1 95.56 119 SER A CA 1
ATOM 908 C C . SER A 1 119 ? -5.918 23.641 9.758 1 95.56 119 SER A C 1
ATOM 910 O O . SER A 1 119 ? -6.523 24.531 9.148 1 95.56 119 SER A O 1
ATOM 912 N N . LEU A 1 120 ? -5.504 23.781 11.008 1 97.31 120 LEU A N 1
ATOM 913 C CA . LEU A 1 120 ? -5.555 25.062 11.719 1 97.31 120 LEU A CA 1
ATOM 914 C C . LEU A 1 120 ? -4.332 25.906 11.398 1 97.31 120 LEU A C 1
ATOM 916 O O . LEU A 1 120 ? -4.398 27.141 11.445 1 97.31 120 LEU A O 1
ATOM 920 N N . ALA A 1 121 ? -3.281 25.266 11.148 1 98.31 121 ALA A N 1
ATOM 921 C CA . ALA A 1 121 ? -2 25.891 10.844 1 98.31 121 ALA A CA 1
ATOM 922 C C . ALA A 1 121 ? -1.085 24.938 10.078 1 98.31 121 ALA A C 1
ATOM 924 O O . ALA A 1 121 ? -1.295 23.734 10.086 1 98.31 121 ALA A O 1
ATOM 925 N N . VAL A 1 122 ? -0.171 25.5 9.383 1 98.56 122 VAL A N 1
ATOM 926 C CA . VAL A 1 122 ? 0.95 24.781 8.789 1 98.56 122 VAL A CA 1
ATOM 927 C C . VAL A 1 122 ? 2.258 25.5 9.117 1 98.56 122 VAL A C 1
ATOM 929 O O . VAL A 1 122 ? 2.311 26.734 9.117 1 98.56 122 VAL A O 1
ATOM 932 N N . ALA A 1 123 ? 3.328 24.766 9.375 1 98.56 123 ALA A N 1
ATOM 933 C CA . ALA A 1 123 ? 4.578 25.422 9.734 1 98.56 123 ALA A CA 1
ATOM 934 C C . ALA A 1 123 ? 5.77 24.484 9.523 1 98.56 123 ALA A C 1
ATOM 936 O O . ALA A 1 123 ? 5.621 23.266 9.547 1 98.56 123 ALA A O 1
ATOM 937 N N . TRP A 1 124 ? 6.852 25.094 9.312 1 98.69 124 TRP A N 1
ATOM 938 C CA . TRP A 1 124 ? 8.133 24.391 9.273 1 98.69 124 TRP A CA 1
ATOM 939 C C . TRP A 1 124 ? 8.727 24.266 10.672 1 98.69 124 TRP A C 1
ATOM 941 O O . TRP A 1 124 ? 8.781 25.25 11.422 1 98.69 124 TRP A O 1
ATOM 951 N N . PHE A 1 125 ? 9.109 23.078 11.023 1 98.81 125 PHE A N 1
ATOM 952 C CA . PHE A 1 125 ? 9.781 22.828 12.297 1 98.81 125 PHE A CA 1
ATOM 953 C C . PHE A 1 125 ? 11.18 22.266 12.07 1 98.81 125 PHE A C 1
ATOM 955 O O . PHE A 1 125 ? 11.375 21.406 11.211 1 98.81 125 PHE A O 1
ATOM 962 N N . HIS A 1 126 ? 12.172 22.812 12.836 1 98.56 126 HIS A N 1
ATOM 963 C CA . HIS A 1 126 ? 13.477 22.172 12.828 1 98.56 126 HIS A CA 1
ATOM 964 C C . HIS A 1 126 ? 13.398 20.75 13.406 1 98.56 126 HIS A C 1
ATOM 966 O O . HIS A 1 126 ? 12.688 20.516 14.391 1 98.56 126 HIS A O 1
ATOM 972 N N . LEU A 1 127 ? 14.156 19.859 12.797 1 97.75 127 LEU A N 1
ATOM 973 C CA . LEU A 1 127 ? 14.125 18.453 13.195 1 97.75 127 LEU A CA 1
ATOM 974 C C . LEU A 1 127 ? 14.531 18.297 14.656 1 97.75 127 LEU A C 1
ATOM 976 O O . LEU A 1 127 ? 14.117 17.344 15.312 1 97.75 127 LEU A O 1
ATOM 980 N N . ASP A 1 128 ? 15.234 19.266 15.211 1 96.88 128 ASP A N 1
ATOM 981 C CA . ASP A 1 128 ? 15.727 19.188 16.578 1 96.88 128 ASP A CA 1
ATOM 982 C C . ASP A 1 128 ? 14.719 19.797 17.562 1 96.88 128 ASP A C 1
ATOM 984 O O . ASP A 1 128 ? 14.898 19.719 18.781 1 96.88 128 ASP A O 1
ATOM 988 N N . THR A 1 129 ? 13.711 20.422 17.062 1 97.56 129 THR A N 1
ATOM 989 C CA . THR A 1 129 ? 12.742 21.109 17.906 1 97.56 129 THR A CA 1
ATOM 990 C C . THR A 1 129 ? 11.32 20.828 17.422 1 97.56 129 THR A C 1
ATOM 992 O O . THR A 1 129 ? 10.562 21.75 17.125 1 97.56 129 THR A O 1
ATOM 995 N N . LEU A 1 130 ? 10.969 19.625 17.453 1 98.38 130 LEU A N 1
ATOM 996 C CA . LEU A 1 130 ? 9.656 19.219 16.969 1 98.38 130 LEU A CA 1
ATOM 997 C C . LEU A 1 130 ? 8.594 19.391 18.047 1 98.38 130 LEU A C 1
ATOM 999 O O . LEU A 1 130 ? 8.867 19.172 19.234 1 98.38 130 LEU A O 1
ATOM 1003 N N . PRO A 1 131 ? 7.449 19.797 17.672 1 98.5 131 PRO A N 1
ATOM 1004 C CA . PRO A 1 131 ? 6.352 19.812 18.641 1 98.5 131 PRO A CA 1
ATOM 1005 C C . PRO A 1 131 ? 5.891 18.406 19.031 1 98.5 131 PRO A C 1
ATOM 1007 O O . PRO A 1 131 ? 6.305 17.422 18.422 1 98.5 131 PRO A O 1
ATOM 1010 N N . PRO A 1 132 ? 5.059 18.328 20.125 1 97.62 132 PRO A N 1
ATOM 1011 C CA . PRO A 1 132 ? 4.461 17.016 20.406 1 97.62 132 PRO A CA 1
ATOM 1012 C C . PRO A 1 132 ? 3.631 16.484 19.234 1 97.62 132 PRO A C 1
ATOM 1014 O O . PRO A 1 132 ? 2.881 17.25 18.609 1 97.62 132 PRO A O 1
ATOM 1017 N N . MET A 1 133 ? 3.824 15.242 18.891 1 97.81 133 MET A N 1
ATOM 1018 C CA . MET A 1 133 ? 3.105 14.539 17.828 1 97.81 133 MET A CA 1
ATOM 1019 C C . MET A 1 133 ? 2.617 13.18 18.312 1 97.81 133 MET A C 1
ATOM 1021 O O . MET A 1 133 ? 3.098 12.664 19.328 1 97.81 133 MET A O 1
ATOM 1025 N N . ALA A 1 134 ? 1.599 12.711 17.625 1 96.94 134 ALA A N 1
ATOM 1026 C CA . ALA A 1 134 ? 1.15 11.352 17.922 1 96.94 134 ALA A CA 1
ATOM 1027 C C . ALA A 1 134 ? 2.279 10.344 17.734 1 96.94 134 ALA A C 1
ATOM 1029 O O . ALA A 1 134 ? 3.158 10.547 16.891 1 96.94 134 ALA A O 1
ATOM 1030 N N . GLU A 1 135 ? 2.25 9.266 18.469 1 96.25 135 GLU A N 1
ATOM 1031 C CA . GLU A 1 135 ? 3.283 8.234 18.422 1 96.25 135 GLU A CA 1
ATOM 1032 C C . GLU A 1 135 ? 3.451 7.684 17.016 1 96.25 135 GLU A C 1
ATOM 1034 O O . GLU A 1 135 ? 4.574 7.465 16.547 1 96.25 135 GLU A O 1
ATOM 1039 N N . ALA A 1 136 ? 2.381 7.41 16.359 1 96.62 136 ALA A N 1
ATOM 1040 C CA . ALA A 1 136 ? 2.439 6.867 15.016 1 96.62 136 ALA A CA 1
ATOM 1041 C C . ALA A 1 136 ? 3.191 7.812 14.078 1 96.62 136 ALA A C 1
ATOM 1043 O O . ALA A 1 136 ? 4.012 7.371 13.266 1 96.62 136 ALA A O 1
ATOM 1044 N N . ASP A 1 137 ? 2.955 9.086 14.164 1 98.06 137 ASP A N 1
ATOM 1045 C CA . ASP A 1 137 ? 3.637 10.078 13.336 1 98.06 137 ASP A CA 1
ATOM 1046 C C . ASP A 1 137 ? 5.133 10.109 13.633 1 98.06 137 ASP A C 1
ATOM 1048 O O . ASP A 1 137 ? 5.957 10.172 12.719 1 98.06 137 ASP A O 1
ATOM 1052 N N . ARG A 1 138 ? 5.445 10.086 14.891 1 97.75 138 ARG A N 1
ATOM 1053 C CA . ARG A 1 138 ? 6.852 10.078 15.281 1 97.75 138 ARG A CA 1
ATOM 1054 C C . ARG A 1 138 ? 7.562 8.844 14.742 1 97.75 138 ARG A C 1
ATOM 1056 O O . ARG A 1 138 ? 8.695 8.938 14.25 1 97.75 138 ARG A O 1
ATOM 1063 N N . PHE A 1 139 ? 6.922 7.797 14.852 1 97.62 139 PHE A N 1
ATOM 1064 C CA . PHE A 1 139 ? 7.48 6.543 14.359 1 97.62 139 PHE A CA 1
ATOM 1065 C C . PHE A 1 139 ? 7.77 6.625 12.867 1 97.62 139 PHE A C 1
ATOM 1067 O O . PHE A 1 139 ? 8.883 6.32 12.422 1 97.62 139 PHE A O 1
ATOM 1074 N N . LEU A 1 140 ? 6.789 7.043 12.078 1 98.25 140 LEU A N 1
ATOM 1075 C CA . LEU A 1 140 ? 6.945 7.164 10.633 1 98.25 140 LEU A CA 1
ATOM 1076 C C . LEU A 1 140 ? 8.047 8.164 10.289 1 98.25 140 LEU A C 1
ATOM 1078 O O . LEU A 1 140 ? 8.82 7.945 9.359 1 98.25 140 LEU A O 1
ATOM 1082 N N . LEU A 1 141 ? 8.062 9.242 11 1 98.62 141 LEU A N 1
ATOM 1083 C CA . LEU A 1 141 ? 9.109 10.234 10.797 1 98.62 141 LEU A CA 1
ATOM 1084 C C . LEU A 1 141 ? 10.484 9.625 11.023 1 98.62 141 LEU A C 1
ATOM 1086 O O . LEU A 1 141 ? 11.406 9.852 10.234 1 98.62 141 LEU A O 1
ATOM 1090 N N . ASP A 1 142 ? 10.641 8.898 12.094 1 98 142 ASP A N 1
ATOM 1091 C CA . ASP A 1 142 ? 11.922 8.273 12.406 1 98 142 ASP A CA 1
ATOM 1092 C C . ASP A 1 142 ? 12.375 7.363 11.273 1 98 142 ASP A C 1
ATOM 1094 O O . ASP A 1 142 ? 13.555 7.359 10.906 1 98 142 ASP A O 1
ATOM 1098 N N . LYS A 1 143 ? 11.516 6.609 10.727 1 97.94 143 LYS A N 1
ATOM 1099 C CA . LYS A 1 143 ? 11.859 5.746 9.602 1 97.94 143 LYS A CA 1
ATOM 1100 C C . LYS A 1 143 ? 12.258 6.566 8.375 1 97.94 143 LYS A C 1
ATOM 1102 O O . LYS A 1 143 ? 13.164 6.18 7.633 1 97.94 143 LYS A O 1
ATOM 1107 N N . ALA A 1 144 ? 11.586 7.637 8.18 1 98.25 144 ALA A N 1
ATOM 1108 C CA . ALA A 1 144 ? 11.875 8.508 7.043 1 98.25 144 ALA A CA 1
ATOM 1109 C C . ALA A 1 144 ? 13.266 9.125 7.176 1 98.25 144 ALA A C 1
ATOM 1111 O O . ALA A 1 144 ? 13.961 9.328 6.172 1 98.25 144 ALA A O 1
ATOM 1112 N N . LEU A 1 145 ? 13.672 9.406 8.375 1 97.81 145 LEU A N 1
ATOM 1113 C CA . LEU A 1 145 ? 14.938 10.102 8.617 1 97.81 145 LEU A CA 1
ATOM 1114 C C . LEU A 1 145 ? 16.109 9.125 8.555 1 97.81 145 LEU A C 1
ATOM 1116 O O . LEU A 1 145 ? 17.266 9.547 8.469 1 97.81 145 LEU A O 1
ATOM 1120 N N . ALA A 1 146 ? 15.914 7.809 8.672 1 93.75 146 ALA A N 1
ATOM 1121 C CA . ALA A 1 146 ? 16.969 6.805 8.617 1 93.75 146 ALA A CA 1
ATOM 1122 C C . ALA A 1 146 ? 17.703 6.844 7.277 1 93.75 146 ALA A C 1
ATOM 1124 O O . ALA A 1 146 ? 18.844 6.387 7.164 1 93.75 146 ALA A O 1
ATOM 1125 N N . ALA A 1 147 ? 17.375 7.547 6.27 1 85.06 147 ALA A N 1
ATOM 1126 C CA . ALA A 1 147 ? 17.953 7.797 4.953 1 85.06 147 ALA A CA 1
ATOM 1127 C C . ALA A 1 147 ? 18.359 6.488 4.277 1 85.06 147 ALA A C 1
ATOM 1129 O O . ALA A 1 147 ? 19.5 6.332 3.855 1 85.06 147 ALA A O 1
ATOM 1130 N N . GLU A 1 148 ? 17.578 5.496 4.16 1 91.25 148 GLU A N 1
ATOM 1131 C CA . GLU A 1 148 ? 17.781 4.234 3.459 1 91.25 148 GLU A CA 1
ATOM 1132 C C . GLU A 1 148 ? 16.953 4.176 2.174 1 91.25 148 GLU A C 1
ATOM 1134 O O . GLU A 1 148 ? 15.805 4.613 2.146 1 91.25 148 GLU A O 1
ATOM 1139 N N . ALA A 1 149 ? 17.625 3.652 1.144 1 92.25 149 ALA A N 1
ATOM 1140 C CA . ALA A 1 149 ? 16.938 3.523 -0.141 1 92.25 149 ALA A CA 1
ATOM 1141 C C . ALA A 1 149 ? 15.773 2.537 -0.048 1 92.25 149 ALA A C 1
ATOM 1143 O O . ALA A 1 149 ? 14.711 2.76 -0.636 1 92.25 149 ALA A O 1
ATOM 1144 N N . SER A 1 150 ? 16.016 1.431 0.673 1 96.38 150 SER A N 1
ATOM 1145 C CA . SER A 1 150 ? 14.969 0.433 0.875 1 96.38 150 SER A CA 1
ATOM 1146 C C . SER A 1 150 ? 13.953 0.899 1.91 1 96.38 150 SER A C 1
ATOM 1148 O O . SER A 1 150 ? 14.32 1.338 3 1 96.38 150 SER A O 1
ATOM 1150 N N . PRO A 1 151 ? 12.75 0.806 1.547 1 98.31 151 PRO A N 1
ATOM 1151 C CA . PRO A 1 151 ? 11.758 1.178 2.553 1 98.31 151 PRO A CA 1
ATOM 1152 C C . PRO A 1 151 ? 11.719 0.211 3.734 1 98.31 151 PRO A C 1
ATOM 1154 O O . PRO A 1 151 ? 12 -0.98 3.57 1 98.31 151 PRO A O 1
ATOM 1157 N N . TRP A 1 152 ? 11.352 0.788 4.844 1 97.81 152 TRP A N 1
ATOM 1158 C CA . TRP A 1 152 ? 11.117 -0.029 6.031 1 97.81 152 TRP A CA 1
ATOM 1159 C C . TRP A 1 152 ? 9.742 -0.688 5.977 1 97.81 152 TRP A C 1
ATOM 1161 O O . TRP A 1 152 ? 8.758 -0.055 5.59 1 97.81 152 TRP A O 1
ATOM 1171 N N . PHE A 1 153 ? 9.625 -1.897 6.324 1 98 153 PHE A N 1
ATOM 1172 C CA . PHE A 1 153 ? 8.391 -2.643 6.535 1 98 153 PHE A CA 1
ATOM 1173 C C . PHE A 1 153 ? 8.625 -3.824 7.469 1 98 153 PHE A C 1
ATOM 1175 O O . PHE A 1 153 ? 9.766 -4.223 7.703 1 98 153 PHE A O 1
ATOM 1182 N N . VAL A 1 154 ? 7.52 -4.375 7.977 1 97.5 154 VAL A N 1
ATOM 1183 C CA . VAL A 1 154 ? 7.609 -5.465 8.938 1 97.5 154 VAL A CA 1
ATOM 1184 C C . VAL A 1 154 ? 7.559 -6.805 8.211 1 97.5 154 VAL A C 1
ATOM 1186 O O . VAL A 1 154 ? 6.703 -7.02 7.352 1 97.5 154 VAL A O 1
ATOM 1189 N N . THR A 1 155 ? 8.492 -7.684 8.492 1 94.38 155 THR A N 1
ATOM 1190 C CA . THR A 1 155 ? 8.477 -9.016 7.891 1 94.38 155 THR A CA 1
ATOM 1191 C C . THR A 1 155 ? 8.219 -10.078 8.953 1 94.38 155 THR A C 1
ATOM 1193 O O . THR A 1 155 ? 7.934 -11.234 8.625 1 94.38 155 THR A O 1
ATOM 1196 N N . ASP A 1 156 ? 8.391 -9.734 10.164 1 90.44 156 ASP A N 1
ATOM 1197 C CA . ASP A 1 156 ? 8.117 -10.578 11.32 1 90.44 156 ASP A CA 1
ATOM 1198 C C . ASP A 1 156 ? 7.156 -9.891 12.289 1 90.44 156 ASP A C 1
ATOM 1200 O O . ASP A 1 156 ? 7.43 -8.781 12.758 1 90.44 156 ASP A O 1
ATOM 1204 N N . PRO A 1 157 ? 6.055 -10.562 12.539 1 84.12 157 PRO A N 1
ATOM 1205 C CA . PRO A 1 157 ? 5.094 -9.938 13.453 1 84.12 157 PRO A CA 1
ATOM 1206 C C . PRO A 1 157 ? 5.719 -9.539 14.781 1 84.12 157 PRO A C 1
ATOM 1208 O O . PRO A 1 157 ? 5.242 -8.609 15.445 1 84.12 157 PRO A O 1
ATOM 1211 N N . GLY A 1 158 ? 6.703 -10.266 15.172 1 85.44 158 GLY A N 1
ATOM 1212 C CA . GLY A 1 158 ? 7.395 -9.961 16.406 1 85.44 158 GLY A CA 1
ATOM 1213 C C . GLY A 1 158 ? 8.125 -8.633 16.375 1 85.44 158 GLY A C 1
ATOM 1214 O O . GLY A 1 158 ? 8.531 -8.117 17.422 1 85.44 158 GLY A O 1
ATOM 1215 N N . ASP A 1 159 ? 8.281 -7.973 15.25 1 81.44 159 ASP A N 1
ATOM 1216 C CA . ASP A 1 159 ? 9.031 -6.734 15.086 1 81.44 159 ASP A CA 1
ATOM 1217 C C . ASP A 1 159 ? 8.109 -5.523 15.086 1 81.44 159 ASP A C 1
ATOM 1219 O O . ASP A 1 159 ? 8.539 -4.402 14.805 1 81.44 159 ASP A O 1
ATOM 1223 N N . LEU A 1 160 ? 6.875 -5.781 15.445 1 83.94 160 LEU A N 1
ATOM 1224 C CA . LEU A 1 160 ? 5.934 -4.668 15.508 1 83.94 160 LEU A CA 1
ATOM 1225 C C . LEU A 1 160 ? 6.305 -3.707 16.625 1 83.94 160 LEU A C 1
ATOM 1227 O O . LEU A 1 160 ? 6.742 -4.137 17.703 1 83.94 160 LEU A O 1
ATOM 1231 N N . PRO A 1 161 ? 6.25 -2.357 16.391 1 74.25 161 PRO A N 1
ATOM 1232 C CA . PRO A 1 161 ? 6.547 -1.398 17.453 1 74.25 161 PRO A CA 1
ATOM 1233 C C . PRO A 1 161 ? 5.535 -1.449 18.594 1 74.25 161 PRO A C 1
ATOM 1235 O O . PRO A 1 161 ? 4.41 -1.92 18.406 1 74.25 161 PRO A O 1
ATOM 1238 N N . MET B 1 1 ? -7.16 -19.281 -1.89 1 72.25 1 MET B N 1
ATOM 1239 C CA . MET B 1 1 ? -7.832 -18.984 -0.629 1 72.25 1 MET B CA 1
ATOM 1240 C C . MET B 1 1 ? -9.211 -18.391 -0.878 1 72.25 1 MET B C 1
ATOM 1242 O O . MET B 1 1 ? -9.43 -17.734 -1.899 1 72.25 1 MET B O 1
ATOM 1246 N N . PRO B 1 2 ? -10.039 -18.828 0.026 1 81 2 PRO B N 1
ATOM 1247 C CA . PRO B 1 2 ? -11.367 -18.219 -0.09 1 81 2 PRO B CA 1
ATOM 1248 C C . PRO B 1 2 ? -11.344 -16.703 0.076 1 81 2 PRO B C 1
ATOM 1250 O O . PRO B 1 2 ? -10.375 -16.156 0.607 1 81 2 PRO B O 1
ATOM 1253 N N . THR B 1 3 ? -12.336 -16.031 -0.62 1 88.62 3 THR B N 1
ATOM 1254 C CA . THR B 1 3 ? -12.508 -14.594 -0.392 1 88.62 3 THR B CA 1
ATOM 1255 C C . THR B 1 3 ? -12.492 -14.281 1.102 1 88.62 3 THR B C 1
ATOM 1257 O O . THR B 1 3 ? -13.18 -14.938 1.887 1 88.62 3 THR B O 1
ATOM 1260 N N . PRO B 1 4 ? -11.633 -13.414 1.483 1 92.19 4 PRO B N 1
ATOM 1261 C CA . PRO B 1 4 ? -11.57 -13.07 2.904 1 92.19 4 PRO B CA 1
ATOM 1262 C C . PRO B 1 4 ? -12.922 -12.648 3.475 1 92.19 4 PRO B C 1
ATOM 1264 O O . PRO B 1 4 ? -13.734 -12.047 2.768 1 92.19 4 PRO B O 1
ATOM 1267 N N . ASP B 1 5 ? -13.102 -12.844 4.789 1 92.44 5 ASP B N 1
ATOM 1268 C CA . ASP B 1 5 ? -14.367 -12.602 5.477 1 92.44 5 ASP B CA 1
ATOM 1269 C C . ASP B 1 5 ? -14.758 -11.125 5.402 1 92.44 5 ASP B C 1
ATOM 1271 O O . ASP B 1 5 ? -15.938 -10.797 5.246 1 92.44 5 ASP B O 1
ATOM 1275 N N . PHE B 1 6 ? -13.883 -10.219 5.562 1 93 6 PHE B N 1
ATOM 1276 C CA . PHE B 1 6 ? -14.227 -8.805 5.586 1 93 6 PHE B CA 1
ATOM 1277 C C . PHE B 1 6 ? -14.789 -8.359 4.242 1 93 6 PHE B C 1
ATOM 1279 O O . PHE B 1 6 ? -15.609 -7.445 4.176 1 93 6 PHE B O 1
ATOM 1286 N N . ILE B 1 7 ? -14.297 -8.961 3.158 1 94.56 7 ILE B N 1
ATOM 1287 C CA . ILE B 1 7 ? -14.828 -8.656 1.833 1 94.56 7 ILE B CA 1
ATOM 1288 C C . ILE B 1 7 ? -16.25 -9.203 1.708 1 94.56 7 ILE B C 1
ATOM 1290 O O . ILE B 1 7 ? -17.141 -8.508 1.226 1 94.56 7 ILE B O 1
ATOM 1294 N N . LEU B 1 8 ? -16.406 -10.453 2.154 1 94.25 8 LEU B N 1
ATOM 1295 C CA . LEU B 1 8 ? -17.734 -11.062 2.102 1 94.25 8 LEU B CA 1
ATOM 1296 C C . LEU B 1 8 ? -18.75 -10.219 2.848 1 94.25 8 LEU B C 1
ATOM 1298 O O . LEU B 1 8 ? -19.875 -10.039 2.38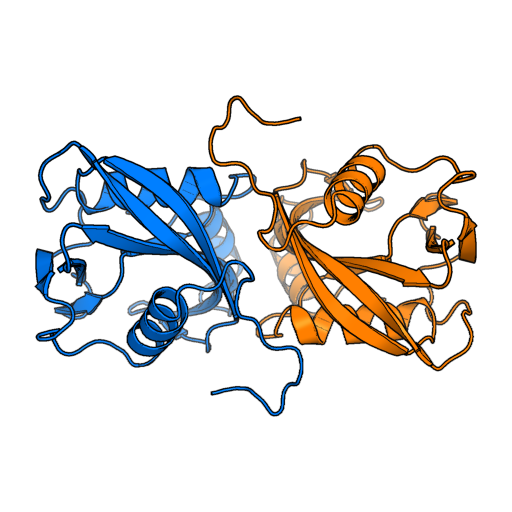1 1 94.25 8 LEU B O 1
ATOM 1302 N N . GLU B 1 9 ? -18.359 -9.727 3.967 1 93.88 9 GLU B N 1
ATOM 1303 C CA . GLU B 1 9 ? -19.25 -8.883 4.762 1 93.88 9 GLU B CA 1
ATOM 1304 C C . GLU B 1 9 ? -19.609 -7.609 4.012 1 93.88 9 GLU B C 1
ATOM 1306 O O . GLU B 1 9 ? -20.766 -7.191 4.016 1 93.88 9 GLU B O 1
ATOM 1311 N N . LEU B 1 10 ? -18.656 -7 3.361 1 93.44 10 LEU B N 1
ATOM 1312 C CA . LEU B 1 10 ? -18.906 -5.789 2.59 1 93.44 1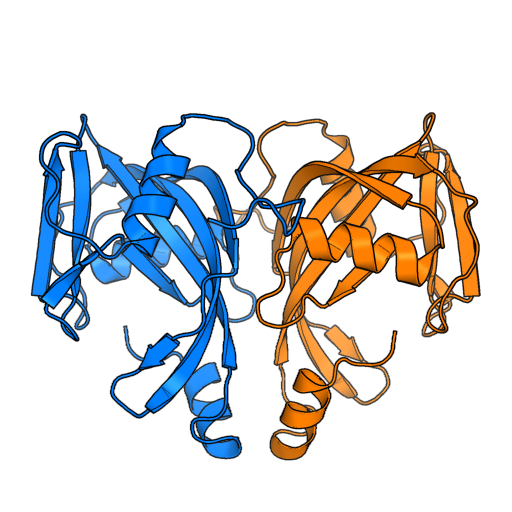0 LEU B CA 1
ATOM 1313 C C . LEU B 1 10 ? -19.844 -6.078 1.413 1 93.44 10 LEU B C 1
ATOM 1315 O O . LEU B 1 10 ? -20.734 -5.285 1.11 1 93.44 10 LEU B O 1
ATOM 1319 N N . ARG B 1 11 ? -19.625 -7.211 0.801 1 94.94 11 ARG B N 1
ATOM 1320 C CA . ARG B 1 11 ? -20.391 -7.578 -0.377 1 94.94 11 ARG B CA 1
ATOM 1321 C C . ARG B 1 11 ? -21.875 -7.766 -0.025 1 94.94 11 ARG B C 1
ATOM 1323 O O . ARG B 1 11 ? -22.75 -7.508 -0.851 1 94.94 11 ARG B O 1
ATOM 1330 N N . LYS B 1 12 ? -22.203 -8.195 1.168 1 94.56 12 LYS B N 1
ATOM 1331 C CA . LYS B 1 12 ? -23.578 -8.312 1.611 1 94.56 12 LYS B CA 1
ATOM 1332 C C . LYS B 1 12 ? -24.312 -6.973 1.515 1 94.56 12 LYS B C 1
ATOM 1334 O O . LYS B 1 12 ? -25.516 -6.93 1.271 1 94.56 12 LYS B O 1
ATOM 1339 N N . SER B 1 13 ? -23.609 -5.938 1.635 1 91.94 13 SER B N 1
ATOM 1340 C CA . SER B 1 13 ? -24.203 -4.605 1.699 1 91.94 13 SER B CA 1
ATOM 1341 C C . SER B 1 13 ? -24.141 -3.91 0.344 1 91.94 13 SER B C 1
ATOM 1343 O O . SER B 1 13 ? -25.078 -3.188 -0.026 1 91.94 13 SER B O 1
ATOM 1345 N N . ILE B 1 14 ? -23.094 -4.133 -0.457 1 93.31 14 ILE B N 1
ATOM 1346 C CA . ILE B 1 14 ? -22.906 -3.262 -1.611 1 93.31 14 ILE B CA 1
ATOM 1347 C C . ILE B 1 14 ? -23.016 -4.078 -2.896 1 93.31 14 ILE B C 1
ATOM 1349 O O . ILE B 1 14 ? -22.875 -3.539 -3.998 1 93.31 14 ILE B O 1
ATOM 1353 N N . GLY B 1 15 ? -23.234 -5.355 -2.777 1 95.12 15 GLY B N 1
ATOM 1354 C CA . GLY B 1 15 ? -23.297 -6.219 -3.949 1 95.12 15 GLY B CA 1
ATOM 1355 C C . GLY B 1 15 ? -22 -6.285 -4.711 1 95.12 15 GLY B C 1
ATOM 1356 O O . GLY B 1 15 ? -20.938 -6.551 -4.125 1 95.12 15 GLY B O 1
ATOM 1357 N N . THR B 1 16 ? -22.094 -6.023 -6.027 1 95.94 16 THR B N 1
ATOM 1358 C CA . THR B 1 16 ? -20.922 -6.18 -6.883 1 95.94 16 THR B CA 1
ATOM 1359 C C . THR B 1 16 ? -20.266 -4.828 -7.152 1 95.94 16 THR B C 1
ATOM 1361 O O . THR B 1 16 ? -19.438 -4.707 -8.055 1 95.94 16 THR B O 1
ATOM 1364 N N . ALA B 1 17 ? -20.641 -3.814 -6.387 1 94.75 17 ALA B N 1
ATOM 1365 C CA . ALA B 1 17 ? -20.094 -2.473 -6.594 1 94.75 17 ALA B CA 1
ATOM 1366 C C . ALA B 1 17 ? -18.578 -2.467 -6.449 1 94.75 17 ALA B C 1
ATOM 1368 O O . ALA B 1 17 ? -18 -3.348 -5.801 1 94.75 17 ALA B O 1
ATOM 1369 N N . PRO B 1 18 ? -17.922 -1.485 -7.07 1 95.88 18 PRO B N 1
ATOM 1370 C CA . PRO B 1 18 ? -16.469 -1.432 -7.035 1 95.88 18 PRO B CA 1
ATOM 1371 C C . PRO B 1 18 ? -15.906 -1.396 -5.613 1 95.88 18 PRO B C 1
ATOM 1373 O O . PRO B 1 18 ? -16.422 -0.658 -4.766 1 95.88 18 PRO B O 1
ATOM 1376 N N . LEU B 1 19 ? -14.914 -2.279 -5.402 1 96.44 19 LEU B N 1
ATOM 1377 C CA . LEU B 1 19 ? -14.195 -2.283 -4.137 1 96.44 19 LEU B CA 1
ATOM 1378 C C . LEU B 1 19 ? -12.719 -1.964 -4.352 1 96.44 19 LEU B C 1
ATOM 1380 O O . LEU B 1 19 ? -12.086 -2.506 -5.262 1 96.44 19 LEU B O 1
ATOM 1384 N N . TRP B 1 20 ? -12.227 -1.002 -3.611 1 97.31 20 TRP B N 1
ATOM 1385 C CA . TRP B 1 20 ? -10.812 -0.625 -3.553 1 97.31 20 TRP B CA 1
ATOM 1386 C C . TRP B 1 20 ? -10.094 -1.38 -2.441 1 97.31 20 TRP B C 1
ATOM 1388 O O . TRP B 1 20 ? -10.43 -1.234 -1.265 1 97.31 20 TRP B O 1
ATOM 1398 N N . LEU B 1 21 ? -9.141 -2.223 -2.873 1 97.94 21 LEU B N 1
ATOM 1399 C CA . LEU B 1 21 ? -8.508 -3.152 -1.942 1 97.94 21 LEU B CA 1
ATOM 1400 C C . LEU B 1 21 ? -6.988 -3.023 -1.988 1 97.94 21 LEU B C 1
ATOM 1402 O O . LEU B 1 21 ? -6.445 -2.334 -2.855 1 97.94 21 LEU B O 1
ATOM 1406 N N . SER B 1 22 ? -6.297 -3.578 -1.025 1 98.56 22 SER B N 1
ATOM 1407 C CA . SER B 1 22 ? -4.844 -3.719 -1.024 1 98.56 22 SER B CA 1
ATOM 1408 C C . SER B 1 22 ? -4.434 -5.184 -1.142 1 98.56 22 SER B C 1
ATOM 1410 O O . SER B 1 22 ? -5.059 -6.059 -0.542 1 98.56 22 SER B O 1
ATOM 1412 N N . GLY B 1 23 ? -3.465 -5.371 -1.936 1 98.44 23 GLY B N 1
ATOM 1413 C CA . GLY B 1 23 ? -2.934 -6.715 -2.115 1 98.44 23 GLY B CA 1
ATOM 1414 C C . GLY B 1 23 ? -1.418 -6.758 -2.152 1 98.44 23 GLY B C 1
ATOM 1415 O O . GLY B 1 23 ? -0.762 -5.715 -2.131 1 98.44 23 GLY B O 1
ATOM 1416 N N . VAL B 1 24 ? -0.887 -7.977 -2.113 1 98.81 24 VAL B N 1
ATOM 1417 C CA . VAL B 1 24 ? 0.549 -8.219 -2.221 1 98.81 24 VAL B CA 1
ATOM 1418 C C . VAL B 1 24 ? 0.826 -9.188 -3.363 1 98.81 24 VAL B C 1
ATOM 1420 O O . VAL B 1 24 ? -0.013 -10.031 -3.686 1 98.81 24 VAL B O 1
ATOM 1423 N N . THR B 1 25 ? 1.918 -9.039 -3.949 1 98.88 25 THR B N 1
ATOM 1424 C CA . THR B 1 25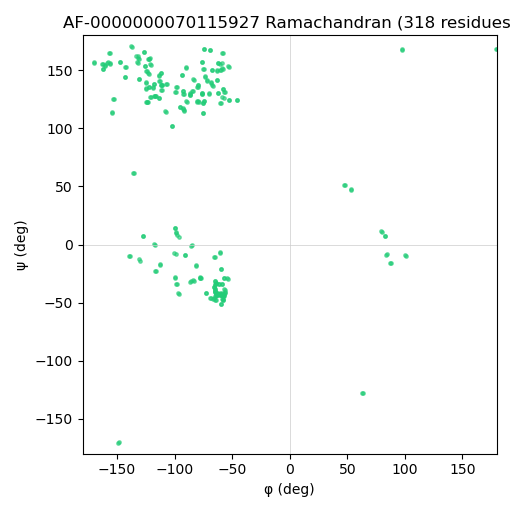 ? 2.453 -9.945 -4.957 1 98.88 25 THR B CA 1
ATOM 1425 C C . THR B 1 25 ? 3.846 -10.43 -4.566 1 98.88 25 THR B C 1
ATOM 1427 O O . THR B 1 25 ? 4.66 -9.648 -4.066 1 98.88 25 THR B O 1
ATOM 1430 N N . ALA B 1 26 ? 4.145 -11.648 -4.77 1 98.94 26 ALA B N 1
ATOM 1431 C CA . ALA B 1 26 ? 5.465 -12.219 -4.5 1 98.94 26 ALA B CA 1
ATOM 1432 C C . ALA B 1 26 ? 6.156 -12.641 -5.789 1 98.94 26 ALA B C 1
ATOM 1434 O O . ALA B 1 26 ? 5.574 -13.367 -6.605 1 98.94 26 ALA B O 1
ATOM 1435 N N . VAL B 1 27 ? 7.293 -12.172 -5.965 1 98.94 27 VAL B N 1
ATOM 1436 C CA . VAL B 1 27 ? 8.234 -12.711 -6.945 1 98.94 27 VAL B CA 1
ATOM 1437 C C . VAL B 1 27 ? 9.281 -13.57 -6.238 1 98.94 27 VAL B C 1
ATOM 1439 O O . VAL B 1 27 ? 10.227 -13.039 -5.648 1 98.94 27 VAL B O 1
ATOM 1442 N N . VAL B 1 28 ? 9.094 -14.82 -6.324 1 98.88 28 VAL B N 1
ATOM 1443 C CA . VAL B 1 28 ? 9.977 -15.75 -5.625 1 98.88 28 VAL B CA 1
ATOM 1444 C C . VAL B 1 28 ? 11.07 -16.234 -6.574 1 98.88 28 VAL B C 1
ATOM 1446 O O . VAL B 1 28 ? 10.781 -16.906 -7.57 1 98.88 28 VAL B O 1
ATOM 1449 N N . LEU B 1 29 ? 12.266 -15.945 -6.234 1 98.19 29 LEU B N 1
ATOM 1450 C CA . LEU B 1 29 ? 13.406 -16.281 -7.078 1 98.19 29 LEU B CA 1
ATOM 1451 C C . LEU B 1 29 ? 14.266 -17.359 -6.434 1 98.19 29 LEU B C 1
ATOM 1453 O O . LEU B 1 29 ? 14.477 -17.359 -5.219 1 98.19 29 LEU B O 1
ATOM 1457 N N . HIS B 1 30 ? 14.68 -18.297 -7.258 1 98 30 HIS B N 1
ATOM 1458 C CA . HIS B 1 30 ? 15.578 -19.359 -6.816 1 98 30 HIS B CA 1
ATOM 1459 C C . HIS B 1 30 ? 16.391 -19.906 -7.98 1 98 30 HIS B C 1
ATOM 1461 O O . HIS B 1 30 ? 15.836 -20.5 -8.906 1 98 30 HIS B O 1
ATOM 1467 N N . GLU B 1 31 ? 17.703 -19.703 -7.949 1 96.81 31 GLU B N 1
ATOM 1468 C CA . GLU B 1 31 ? 18.641 -20.281 -8.914 1 96.81 31 GLU B CA 1
ATOM 1469 C C . GLU B 1 31 ? 18.203 -19.969 -10.344 1 96.81 31 GLU B C 1
ATOM 1471 O O . GLU B 1 31 ? 18.109 -20.875 -11.18 1 96.81 31 GLU B O 1
ATOM 1476 N N . GLY B 1 32 ? 17.891 -18.766 -10.57 1 96.38 32 GLY B N 1
ATOM 1477 C CA . GLY B 1 32 ? 17.578 -18.312 -11.914 1 96.38 32 GLY B CA 1
ATOM 1478 C C . GLY B 1 32 ? 16.172 -18.656 -12.359 1 96.38 32 GLY B C 1
ATOM 1479 O O . GLY B 1 32 ? 15.836 -18.531 -13.539 1 96.38 32 GLY B O 1
ATOM 1480 N N . ARG B 1 33 ? 15.359 -19.078 -11.461 1 98.5 33 ARG B N 1
ATOM 1481 C CA . ARG B 1 33 ? 13.969 -19.438 -11.734 1 98.5 33 ARG B CA 1
ATOM 1482 C C . ARG B 1 33 ? 13.016 -18.609 -10.883 1 98.5 33 ARG B C 1
ATOM 1484 O O . ARG B 1 33 ? 13.43 -17.984 -9.898 1 98.5 33 ARG B O 1
ATOM 1491 N N . ILE B 1 34 ? 11.789 -18.562 -11.367 1 98.81 34 ILE B N 1
ATOM 1492 C CA . ILE B 1 34 ? 10.727 -17.938 -10.586 1 98.81 34 ILE B CA 1
ATOM 1493 C C . ILE B 1 34 ? 9.609 -18.953 -10.352 1 98.81 34 ILE B C 1
ATOM 1495 O O . ILE B 1 34 ? 9.383 -19.844 -11.172 1 98.81 34 ILE B O 1
ATOM 1499 N N . LEU B 1 35 ? 8.953 -18.859 -9.195 1 98.88 35 LEU B N 1
ATOM 1500 C CA . LEU B 1 35 ? 7.812 -19.703 -8.852 1 98.88 35 LEU B CA 1
ATOM 1501 C C . LEU B 1 35 ? 6.504 -19.062 -9.312 1 98.88 35 LEU B C 1
ATOM 1503 O O . LEU B 1 35 ? 6.23 -17.906 -9 1 98.88 35 LEU B O 1
ATOM 1507 N N . LEU B 1 36 ? 5.758 -19.781 -10.125 1 98.81 36 LEU B N 1
ATOM 1508 C CA . LEU B 1 36 ? 4.449 -19.344 -10.594 1 98.81 36 LEU B CA 1
ATOM 1509 C C . LEU B 1 36 ? 3.365 -20.328 -10.195 1 98.81 36 LEU B C 1
ATOM 1511 O O . LEU B 1 36 ? 3.658 -21.5 -9.93 1 98.81 36 LEU B O 1
ATOM 1515 N N . ASN B 1 37 ? 2.186 -19.891 -10.086 1 98.44 37 ASN B N 1
ATOM 1516 C CA . ASN B 1 37 ? 1.033 -20.781 -10 1 98.44 37 ASN B CA 1
ATOM 1517 C C . ASN B 1 37 ? 0.161 -20.688 -11.25 1 98.44 37 ASN B C 1
ATOM 1519 O O . ASN B 1 37 ? 0.161 -19.656 -11.938 1 98.44 37 ASN B O 1
ATOM 1523 N N . ARG B 1 38 ? -0.429 -21.75 -11.594 1 98.25 38 ARG B N 1
ATOM 1524 C CA . ARG B 1 38 ? -1.479 -21.75 -12.609 1 98.25 38 ARG B CA 1
ATOM 1525 C C . ARG B 1 38 ? -2.855 -21.594 -11.977 1 98.25 38 ARG B C 1
ATOM 1527 O O . ARG B 1 38 ? -3.305 -22.469 -11.234 1 98.25 38 ARG B O 1
ATOM 1534 N N . ARG B 1 39 ? -3.525 -20.516 -12.297 1 95.62 39 ARG B N 1
ATOM 1535 C CA . ARG B 1 39 ? -4.746 -20.141 -11.594 1 95.62 39 ARG B CA 1
ATOM 1536 C C . ARG B 1 39 ? -5.91 -21.047 -11.984 1 95.62 39 ARG B C 1
ATOM 1538 O O . ARG B 1 39 ? -6.066 -21.391 -13.164 1 95.62 39 ARG B O 1
ATOM 1545 N N . SER B 1 40 ? -6.77 -21.328 -11.023 1 94.31 40 SER B N 1
ATOM 1546 C CA . SER B 1 40 ? -7.91 -22.203 -11.258 1 94.31 40 SER B CA 1
ATOM 1547 C C . SER B 1 40 ? -9.023 -21.484 -12 1 94.31 40 SER B C 1
ATOM 1549 O O . SER B 1 40 ? -9.805 -22.109 -12.727 1 94.31 40 SER B O 1
ATOM 1551 N N . ASP B 1 41 ? -9.086 -20.234 -11.812 1 90.31 41 ASP B N 1
ATOM 1552 C CA . ASP B 1 41 ? -10.219 -19.469 -12.344 1 90.31 41 ASP B CA 1
ATOM 1553 C C . ASP B 1 41 ? -10.055 -19.234 -13.844 1 90.31 41 ASP B C 1
ATOM 1555 O O . ASP B 1 41 ? -11.047 -19.109 -14.57 1 90.31 41 ASP B O 1
ATOM 1559 N N . ASN B 1 42 ? -8.852 -19.172 -14.359 1 92.19 42 ASN B N 1
ATOM 1560 C CA . ASN B 1 42 ? -8.719 -18.797 -15.766 1 92.19 42 ASN B CA 1
ATOM 1561 C C . ASN B 1 42 ? -7.648 -19.641 -16.469 1 92.19 42 ASN B C 1
ATOM 1563 O O . ASN B 1 42 ? -7.449 -19.5 -17.672 1 92.19 42 ASN B O 1
ATOM 1567 N N . GLY B 1 43 ? -6.871 -20.406 -15.695 1 95.19 43 GLY B N 1
ATOM 1568 C CA . GLY B 1 43 ? -5.922 -21.359 -16.25 1 95.19 43 GLY B CA 1
ATOM 1569 C C . GLY B 1 43 ? -4.605 -20.719 -16.656 1 95.19 43 GLY B C 1
ATOM 1570 O O . GLY B 1 43 ? -3.748 -21.359 -17.25 1 95.19 43 GLY B O 1
ATOM 1571 N N . ARG B 1 44 ? -4.43 -19.484 -16.328 1 96.25 44 ARG B N 1
ATOM 1572 C CA . ARG B 1 44 ? -3.211 -18.781 -16.719 1 96.25 44 ARG B CA 1
ATOM 1573 C C . ARG B 1 44 ? -2.164 -18.859 -15.609 1 96.25 44 ARG B C 1
ATOM 1575 O O . ARG B 1 44 ? -2.504 -18.844 -14.43 1 96.25 44 ARG B O 1
ATOM 1582 N N . TRP B 1 45 ? -0.906 -18.922 -16.094 1 98.44 45 TRP B N 1
ATOM 1583 C CA . TRP B 1 45 ? 0.187 -18.797 -15.141 1 98.44 45 TRP B CA 1
ATOM 1584 C C . TRP B 1 45 ? 0.3 -17.359 -14.641 1 98.44 45 TRP B C 1
ATOM 1586 O O . TRP B 1 45 ? 0.11 -16.406 -15.406 1 98.44 45 TRP B O 1
ATOM 1596 N N . ALA B 1 46 ? 0.571 -17.219 -13.406 1 98.5 46 ALA B N 1
ATOM 1597 C CA . ALA B 1 46 ? 0.614 -15.906 -12.773 1 98.5 46 ALA B CA 1
ATOM 1598 C C . ALA B 1 46 ? 1.661 -15.867 -11.664 1 98.5 46 ALA B C 1
ATOM 1600 O O . ALA B 1 46 ? 2.117 -16.906 -11.195 1 98.5 46 ALA B O 1
ATOM 1601 N N . LEU B 1 47 ? 2.119 -14.641 -11.367 1 98.75 47 LEU B N 1
ATOM 1602 C CA . LEU B 1 47 ? 2.816 -14.453 -10.102 1 98.75 47 LEU B CA 1
ATOM 1603 C C . LEU B 1 47 ? 1.927 -14.852 -8.93 1 98.75 47 LEU B C 1
ATOM 1605 O O . LEU B 1 47 ? 0.728 -15.086 -9.102 1 98.75 47 LEU B O 1
ATOM 1609 N N . LEU B 1 48 ? 2.518 -15.039 -7.75 1 98.5 48 LEU B N 1
ATOM 1610 C CA . LEU B 1 48 ? 1.743 -15.344 -6.551 1 98.5 48 LEU B CA 1
ATOM 1611 C C . LEU B 1 48 ? 1.15 -14.07 -5.957 1 98.5 48 LEU B C 1
ATOM 1613 O O . LEU B 1 48 ? 1.877 -13.109 -5.676 1 98.5 48 LEU B O 1
ATOM 1617 N N . HIS B 1 49 ? -0.125 -14.055 -5.809 1 97.25 49 HIS B N 1
ATOM 1618 C CA . HIS B 1 49 ? -0.843 -12.883 -5.32 1 97.25 49 HIS B CA 1
ATOM 1619 C C . HIS B 1 49 ? -1.658 -13.219 -4.074 1 97.25 49 HIS B C 1
ATOM 1621 O O . HIS B 1 49 ? -1.996 -14.383 -3.842 1 97.25 49 HIS B O 1
ATOM 1627 N N . GLY B 1 50 ? -2.006 -12.148 -3.297 1 96.94 50 GLY B N 1
ATOM 1628 C CA . GLY B 1 50 ? -2.918 -12.297 -2.174 1 96.94 50 GLY B CA 1
ATOM 1629 C C . GLY B 1 50 ? -3.504 -10.984 -1.699 1 96.94 50 GLY B C 1
ATOM 1630 O O . GLY B 1 50 ? -2.914 -9.922 -1.912 1 96.94 50 GLY B O 1
ATOM 1631 N N . ILE B 1 51 ? -4.629 -11.141 -1.089 1 97.5 51 ILE B N 1
ATOM 1632 C CA . ILE B 1 51 ? -5.277 -9.969 -0.512 1 97.5 51 ILE B CA 1
ATOM 1633 C C . ILE B 1 51 ? -4.711 -9.695 0.878 1 97.5 51 ILE B C 1
ATOM 1635 O O . ILE B 1 51 ? -4.5 -10.617 1.664 1 97.5 51 ILE B O 1
ATOM 1639 N N . LEU B 1 52 ? -4.379 -8.484 1.105 1 97.94 52 LEU B N 1
ATOM 1640 C CA . LEU B 1 52 ? -3.945 -8.062 2.434 1 97.94 52 LEU B CA 1
ATOM 1641 C C . LEU B 1 52 ? -5.137 -7.945 3.381 1 97.94 52 LEU B C 1
ATOM 1643 O O . LEU B 1 52 ? -6.078 -7.195 3.111 1 97.94 52 LEU B O 1
ATOM 1647 N N . GLU B 1 53 ? -5.133 -8.68 4.484 1 96.69 53 GLU B N 1
ATOM 1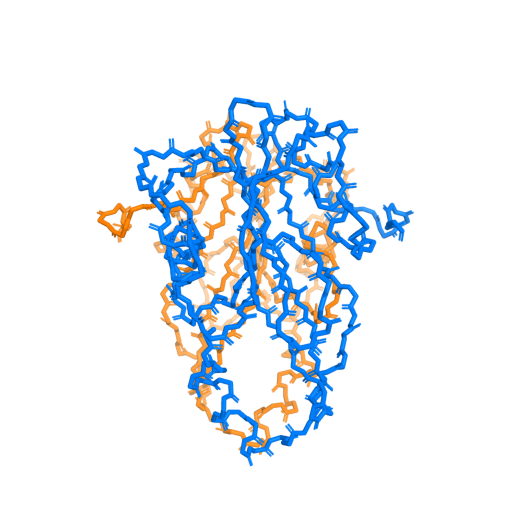648 C CA . GLU B 1 53 ? -6.199 -8.57 5.473 1 96.69 53 GLU B CA 1
ATOM 1649 C C . GLU B 1 53 ? -6.07 -7.289 6.289 1 96.69 53 GLU B C 1
ATOM 1651 O O . GLU B 1 53 ? -4.961 -6.789 6.496 1 96.69 53 GLU B O 1
ATOM 1656 N N . PRO B 1 54 ? -7.195 -6.801 6.75 1 97.12 54 PRO B N 1
ATOM 1657 C CA . PRO B 1 54 ? -7.121 -5.594 7.578 1 97.12 54 PRO B CA 1
ATOM 1658 C C . PRO B 1 54 ? -6.141 -5.738 8.742 1 97.12 54 PRO B C 1
ATOM 1660 O O . PRO B 1 54 ? -6.219 -6.703 9.508 1 97.12 54 PRO B O 1
ATOM 1663 N N . GLY B 1 55 ? -5.156 -4.773 8.805 1 96.25 55 GLY B N 1
ATOM 1664 C CA . GLY B 1 55 ? -4.219 -4.738 9.922 1 96.25 55 GLY B CA 1
ATOM 1665 C C . GLY B 1 55 ? -3 -5.609 9.703 1 96.25 55 GLY B C 1
ATOM 1666 O O . GLY B 1 55 ? -2.02 -5.516 10.445 1 96.25 55 GLY B O 1
ATOM 1667 N N . GLU B 1 56 ? -3.051 -6.461 8.805 1 97 56 GLU B N 1
ATOM 1668 C CA . GLU B 1 56 ? -1.9 -7.309 8.508 1 97 56 GLU B CA 1
ATOM 1669 C C . GLU B 1 56 ? -0.758 -6.496 7.902 1 97 56 GLU B C 1
ATOM 1671 O O . GLU B 1 56 ? -0.987 -5.613 7.074 1 97 56 GLU B O 1
ATOM 1676 N N . GLN B 1 57 ? 0.435 -6.852 8.375 1 98.56 57 GLN B N 1
ATOM 1677 C CA . GLN B 1 57 ? 1.599 -6.203 7.777 1 98.56 57 GLN B CA 1
ATOM 1678 C C . GLN B 1 57 ? 1.959 -6.844 6.441 1 98.56 57 GLN B C 1
ATOM 1680 O O . GLN B 1 57 ? 1.979 -8.07 6.316 1 98.56 57 GLN B O 1
ATOM 1685 N N . PRO B 1 58 ? 2.264 -5.996 5.41 1 98.69 58 PRO B N 1
ATOM 1686 C CA . PRO B 1 58 ? 2.428 -6.523 4.051 1 98.69 58 PRO B CA 1
ATOM 1687 C C . PRO B 1 58 ? 3.553 -7.551 3.951 1 98.69 58 PRO B C 1
ATOM 1689 O O . PRO B 1 58 ? 3.402 -8.57 3.271 1 98.69 58 PRO B O 1
ATOM 1692 N N . GLY B 1 59 ? 4.695 -7.25 4.602 1 98.5 59 GLY B N 1
ATOM 1693 C CA . GLY B 1 59 ? 5.801 -8.195 4.566 1 98.5 59 GLY B CA 1
ATOM 1694 C C . GLY B 1 59 ? 5.453 -9.539 5.176 1 98.5 59 GLY B C 1
ATOM 1695 O O . GLY B 1 59 ? 5.961 -10.578 4.738 1 98.5 59 GLY B O 1
ATOM 1696 N N . VAL B 1 60 ? 4.625 -9.531 6.191 1 98.19 60 VAL B N 1
ATOM 1697 C CA . VAL B 1 60 ? 4.156 -10.75 6.844 1 98.19 60 VAL B CA 1
ATOM 1698 C C . VAL B 1 60 ? 3.156 -11.469 5.938 1 98.19 60 VAL B C 1
ATOM 1700 O O . VAL B 1 60 ? 3.232 -12.68 5.762 1 98.19 60 VAL B O 1
ATOM 1703 N N . ALA B 1 61 ? 2.316 -10.734 5.34 1 98.12 61 ALA B N 1
ATOM 1704 C CA . ALA B 1 61 ? 1.239 -11.266 4.508 1 98.12 61 ALA B CA 1
ATOM 1705 C C . ALA B 1 61 ? 1.797 -12 3.293 1 98.12 61 ALA B C 1
ATOM 1707 O O . ALA B 1 61 ? 1.297 -13.062 2.922 1 98.12 61 ALA B O 1
ATOM 1708 N N . VAL B 1 62 ? 2.824 -11.414 2.662 1 98.56 62 VAL B N 1
ATOM 1709 C CA . VAL B 1 62 ? 3.334 -12 1.426 1 98.56 62 VAL B CA 1
ATOM 1710 C C . VAL B 1 62 ? 3.947 -13.367 1.714 1 98.56 62 VAL B C 1
ATOM 1712 O O . VAL B 1 62 ? 3.797 -14.305 0.923 1 98.56 62 VAL B O 1
ATOM 1715 N N . VAL B 1 63 ? 4.59 -13.477 2.855 1 98.38 63 VAL B N 1
ATOM 1716 C CA . VAL B 1 63 ? 5.168 -14.758 3.256 1 98.38 63 VAL B CA 1
ATOM 1717 C C . VAL B 1 63 ? 4.055 -15.773 3.508 1 98.38 63 VAL B C 1
ATOM 1719 O O . VAL B 1 63 ? 4.125 -16.906 3.039 1 98.38 63 VAL B O 1
ATOM 1722 N N . ARG B 1 64 ? 3.029 -15.391 4.227 1 97.12 64 ARG B N 1
ATOM 1723 C CA . ARG B 1 64 ? 1.883 -16.25 4.496 1 97.12 64 ARG B CA 1
ATOM 1724 C C . ARG B 1 64 ? 1.226 -16.703 3.199 1 97.12 64 ARG B C 1
ATOM 1726 O O . ARG B 1 64 ? 0.95 -17.891 3.021 1 97.12 64 ARG B O 1
ATOM 1733 N N . GLU B 1 65 ? 0.963 -15.781 2.271 1 97.75 65 GLU B N 1
ATOM 1734 C CA . GLU B 1 65 ? 0.271 -16.078 1.021 1 97.75 65 GLU B CA 1
ATOM 1735 C C . GLU B 1 65 ? 1.072 -17.047 0.163 1 97.75 65 GLU B C 1
ATOM 1737 O O . GLU B 1 65 ? 0.505 -17.953 -0.459 1 97.75 65 GLU B O 1
ATOM 1742 N N . VAL B 1 66 ? 2.422 -16.828 0.059 1 98.5 66 VAL B N 1
ATOM 1743 C CA . VAL B 1 66 ? 3.264 -17.75 -0.712 1 98.5 66 VAL B CA 1
ATOM 1744 C C . VAL B 1 66 ? 3.141 -19.156 -0.153 1 98.5 66 VAL B C 1
ATOM 1746 O O . VAL B 1 66 ? 2.963 -20.125 -0.908 1 98.5 66 VAL B O 1
ATOM 1749 N N . PHE B 1 67 ? 3.191 -19.234 1.193 1 98.38 67 PHE B N 1
ATOM 1750 C CA . PHE B 1 67 ? 3.08 -20.562 1.808 1 98.38 67 PHE B CA 1
ATOM 1751 C C . PHE B 1 67 ? 1.714 -21.172 1.528 1 98.38 67 PHE B C 1
ATOM 1753 O O . PHE B 1 67 ? 1.618 -22.344 1.164 1 98.38 67 PHE B O 1
ATOM 1760 N N . GLU B 1 68 ? 0.677 -20.453 1.728 1 97.38 68 GLU B N 1
ATOM 1761 C CA . GLU B 1 68 ? -0.688 -20.938 1.534 1 97.38 68 GLU B CA 1
ATOM 1762 C C . GLU B 1 68 ? -0.891 -21.453 0.116 1 97.38 68 GLU B C 1
ATOM 1764 O O . GLU B 1 68 ? -1.569 -22.469 -0.087 1 97.38 68 GLU B O 1
ATOM 1769 N N . GLU B 1 69 ? -0.303 -20.797 -0.895 1 97.56 69 GLU B N 1
ATOM 1770 C CA . GLU B 1 69 ? -0.562 -21.125 -2.289 1 97.56 69 GLU B CA 1
ATOM 1771 C C . GLU B 1 69 ? 0.364 -22.25 -2.768 1 97.56 69 GLU B C 1
ATOM 1773 O O . GLU B 1 69 ? -0.012 -23.047 -3.623 1 97.56 69 GLU B O 1
ATOM 1778 N N . THR B 1 70 ? 1.633 -22.312 -2.213 1 98.5 70 THR B N 1
ATOM 1779 C CA . THR B 1 70 ? 2.627 -23.109 -2.924 1 98.5 70 THR B CA 1
ATOM 1780 C C . THR B 1 70 ? 3.334 -24.078 -1.968 1 98.5 70 THR B C 1
ATOM 1782 O O . THR B 1 70 ? 4.109 -24.922 -2.4 1 98.5 70 THR B O 1
ATOM 1785 N N . GLY B 1 71 ? 3.186 -23.875 -0.687 1 98.31 71 GLY B N 1
ATOM 1786 C CA . GLY B 1 71 ? 3.777 -24.766 0.298 1 98.31 71 GLY B CA 1
ATOM 1787 C C . GLY B 1 71 ? 5.223 -24.438 0.616 1 98.31 71 GLY B C 1
ATOM 1788 O O . GLY B 1 71 ? 5.801 -24.984 1.557 1 98.31 71 GLY B O 1
ATOM 1789 N N . VAL B 1 72 ? 5.863 -23.531 -0.105 1 98.62 72 VAL B N 1
ATOM 1790 C CA . VAL B 1 72 ? 7.258 -23.219 0.174 1 98.62 72 VAL B CA 1
ATOM 1791 C C . VAL B 1 72 ? 7.332 -22.078 1.191 1 98.62 72 VAL B C 1
ATOM 1793 O O . VAL B 1 72 ? 6.398 -21.281 1.312 1 98.62 72 VAL B O 1
ATOM 1796 N N . THR B 1 73 ? 8.406 -22.062 1.942 1 98.38 73 THR B N 1
ATOM 1797 C CA . THR B 1 73 ? 8.719 -20.969 2.855 1 98.38 73 THR B CA 1
ATOM 1798 C C . THR B 1 73 ? 9.719 -20 2.225 1 98.38 73 THR B C 1
ATOM 1800 O O . THR B 1 73 ? 10.695 -20.438 1.604 1 98.38 73 THR B O 1
ATOM 1803 N N . VAL B 1 74 ? 9.445 -18.688 2.369 1 98.69 74 VAL B N 1
ATOM 1804 C CA . VAL B 1 74 ? 10.312 -17.688 1.747 1 98.69 74 VAL B CA 1
ATOM 1805 C C . VAL B 1 74 ? 10.68 -16.609 2.77 1 98.69 74 VAL B C 1
ATOM 1807 O O . VAL B 1 74 ? 10.078 -16.531 3.84 1 98.69 74 VAL B O 1
ATOM 1810 N N . SER B 1 75 ? 11.727 -15.922 2.49 1 98.31 75 SER B N 1
ATOM 1811 C CA . SER B 1 75 ? 12.078 -14.68 3.17 1 98.31 75 SER B CA 1
ATOM 1812 C C . SER B 1 75 ? 11.977 -13.484 2.225 1 98.31 75 SER B C 1
ATOM 1814 O O . SER B 1 75 ? 12.336 -13.586 1.049 1 98.31 75 SER B O 1
ATOM 1816 N N . VAL B 1 76 ? 11.469 -12.375 2.756 1 98.38 76 VAL B N 1
ATOM 1817 C CA . VAL B 1 76 ? 11.336 -11.172 1.94 1 98.38 76 VAL B CA 1
ATOM 1818 C C . VAL B 1 76 ? 12.695 -10.508 1.774 1 98.38 76 VAL B C 1
ATOM 1820 O O . VAL B 1 76 ? 13.398 -10.258 2.758 1 98.38 76 VAL B O 1
ATOM 1823 N N . GLU B 1 77 ? 13.078 -10.172 0.54 1 97.69 77 GLU B N 1
ATOM 1824 C CA . GLU B 1 77 ? 14.344 -9.492 0.272 1 97.69 77 GLU B CA 1
ATOM 1825 C C . GLU B 1 77 ? 14.133 -7.98 0.143 1 97.69 77 GLU B C 1
ATOM 1827 O O . GLU B 1 77 ? 14.945 -7.195 0.639 1 97.69 77 GLU B O 1
ATOM 1832 N N . ARG B 1 78 ? 13.102 -7.582 -0.521 1 97.94 78 ARG B N 1
ATOM 1833 C CA . ARG B 1 78 ? 12.852 -6.16 -0.716 1 97.94 78 ARG B CA 1
ATOM 1834 C C . ARG B 1 78 ? 11.461 -5.93 -1.314 1 97.94 78 ARG B C 1
ATOM 1836 O O . ARG B 1 78 ? 10.867 -6.848 -1.878 1 97.94 78 ARG B O 1
ATOM 1843 N N . LEU B 1 79 ? 10.922 -4.773 -1.118 1 98.69 79 LEU B N 1
ATOM 1844 C CA . LEU B 1 79 ? 9.781 -4.254 -1.869 1 98.69 79 LEU B CA 1
ATOM 1845 C C . LEU B 1 79 ? 10.227 -3.717 -3.227 1 98.69 79 LEU B C 1
ATOM 1847 O O . LEU B 1 79 ? 11.086 -2.838 -3.301 1 98.69 79 LEU B O 1
ATOM 1851 N N . SER B 1 80 ? 9.656 -4.23 -4.332 1 98.62 80 SER B N 1
ATOM 1852 C CA . SER B 1 80 ? 10.164 -3.863 -5.648 1 98.62 80 SER B CA 1
ATOM 1853 C C . SER B 1 80 ? 9.297 -2.789 -6.293 1 98.62 80 SER B C 1
ATOM 1855 O O . SER B 1 80 ? 9.766 -2.027 -7.141 1 98.62 80 SER B O 1
ATOM 1857 N N . SER B 1 81 ? 8.008 -2.766 -5.941 1 98.56 81 SER B N 1
ATOM 1858 C CA . SER B 1 81 ? 7.137 -1.769 -6.555 1 98.56 81 SER B CA 1
ATOM 1859 C C . SER B 1 81 ? 5.855 -1.585 -5.75 1 98.56 81 SER B C 1
ATOM 1861 O O . SER B 1 81 ? 5.461 -2.473 -4.988 1 98.56 81 SER B O 1
ATOM 1863 N N . VAL B 1 82 ? 5.297 -0.482 -5.789 1 98.81 82 VAL B N 1
ATOM 1864 C CA . VAL B 1 82 ? 3.934 -0.155 -5.383 1 98.81 82 VAL B CA 1
ATOM 1865 C C . VAL B 1 82 ? 3.168 0.429 -6.566 1 98.81 82 VAL B C 1
ATOM 1867 O O . VAL B 1 82 ? 3.627 1.38 -7.203 1 98.81 82 VAL B O 1
ATOM 1870 N N . PHE B 1 83 ? 2.008 -0.17 -6.848 1 98.44 83 PHE B N 1
ATOM 1871 C CA . PHE B 1 83 ? 1.335 0.161 -8.102 1 98.44 83 PHE B CA 1
ATOM 1872 C C . PHE B 1 83 ? -0.17 -0.046 -7.977 1 98.44 83 PHE B C 1
ATOM 1874 O O . PHE B 1 83 ? -0.622 -1.101 -7.527 1 98.44 83 PHE B O 1
ATOM 1881 N N . SER B 1 84 ? -0.926 1.004 -8.281 1 98.19 84 SER B N 1
ATOM 1882 C CA . SER B 1 84 ? -2.367 0.822 -8.422 1 98.19 84 SER B CA 1
ATOM 1883 C C . SER B 1 84 ? -2.711 0.135 -9.742 1 98.19 84 SER B C 1
ATOM 1885 O O . SER B 1 84 ? -2.506 0.703 -10.812 1 98.19 84 SER B O 1
ATOM 1887 N N . LEU B 1 85 ? -3.209 -1.034 -9.648 1 97.38 85 LEU B N 1
ATOM 1888 C CA . LEU B 1 85 ? -3.523 -1.854 -10.812 1 97.38 85 LEU B CA 1
ATOM 1889 C C . LEU B 1 85 ? -4.801 -1.37 -11.484 1 97.38 85 LEU B C 1
ATOM 1891 O O . LEU B 1 85 ? -5.617 -0.686 -10.867 1 97.38 85 LEU B O 1
ATOM 1895 N N . PRO B 1 86 ? -4.953 -1.68 -12.766 1 95.5 86 PRO B N 1
ATOM 1896 C CA . PRO B 1 86 ? -6.227 -1.359 -13.406 1 95.5 86 PRO B CA 1
ATOM 1897 C C . PRO B 1 86 ? -7.406 -2.102 -12.789 1 95.5 86 PRO B C 1
ATOM 1899 O O . PRO B 1 86 ? -7.219 -3.125 -12.125 1 95.5 86 PRO B O 1
ATOM 1902 N N . PRO B 1 87 ? -8.586 -1.508 -12.969 1 96.5 87 PRO B N 1
ATOM 1903 C CA . PRO B 1 87 ? -9.758 -2.201 -12.43 1 96.5 87 PRO B CA 1
ATOM 1904 C C . PRO B 1 87 ? -10 -3.555 -13.094 1 96.5 87 PRO B C 1
ATOM 1906 O O . PRO B 1 87 ? -9.594 -3.768 -14.242 1 96.5 87 PRO B O 1
ATOM 1909 N N . GLY B 1 88 ? -10.586 -4.473 -12.289 1 95.56 88 GLY B N 1
ATOM 1910 C CA . GLY B 1 88 ? -10.945 -5.785 -12.789 1 95.56 88 GLY B CA 1
ATOM 1911 C C . GLY B 1 88 ? -12.352 -6.203 -12.398 1 95.56 88 GLY B C 1
ATOM 1912 O O . GLY B 1 88 ? -12.984 -5.574 -11.547 1 95.56 88 GLY B O 1
ATOM 1913 N N . VAL B 1 89 ? -12.836 -7.211 -13.148 1 95.5 89 VAL B N 1
ATOM 1914 C CA . VAL B 1 89 ? -14.125 -7.824 -12.852 1 95.5 89 VAL B CA 1
ATOM 1915 C C . VAL B 1 89 ? -13.945 -9.328 -12.641 1 95.5 89 VAL B C 1
ATOM 1917 O O . VAL B 1 89 ? -13.398 -10.016 -13.508 1 95.5 89 VAL B O 1
ATOM 1920 N N . CYS B 1 90 ? -14.375 -9.773 -11.461 1 92.88 90 CYS B N 1
ATOM 1921 C CA . CYS B 1 90 ? -14.297 -11.195 -11.141 1 92.88 90 CYS B CA 1
ATOM 1922 C C . CYS B 1 90 ? -15.367 -11.977 -11.891 1 92.88 90 CYS B C 1
ATOM 1924 O O . CYS B 1 90 ? -16.281 -11.391 -12.477 1 92.88 90 CYS B O 1
ATOM 1926 N N . ALA B 1 91 ? -15.227 -13.289 -11.867 1 89.31 91 ALA B N 1
ATOM 1927 C CA . ALA B 1 91 ? -16.156 -14.156 -12.578 1 89.31 91 ALA B CA 1
ATOM 1928 C C . ALA B 1 91 ? -17.594 -13.953 -12.086 1 89.31 91 ALA B C 1
ATOM 1930 O O . ALA B 1 91 ? -18.547 -14.047 -12.859 1 89.31 91 ALA B O 1
ATOM 1931 N N . ASN B 1 92 ? -17.812 -13.68 -10.875 1 92.38 92 ASN B N 1
ATOM 1932 C CA . ASN B 1 92 ? -19.125 -13.523 -10.273 1 92.38 92 ASN B CA 1
ATOM 1933 C C . ASN B 1 92 ? -19.672 -12.109 -10.445 1 92.38 92 ASN B C 1
ATOM 1935 O O . ASN B 1 92 ? -20.703 -11.758 -9.883 1 92.38 92 ASN B O 1
ATOM 1939 N N . GLY B 1 93 ? -18.891 -11.266 -11.086 1 95.75 93 GLY B N 1
ATOM 1940 C CA . GLY B 1 93 ? -19.344 -9.914 -11.367 1 95.75 93 GLY B CA 1
ATOM 1941 C C . GLY B 1 93 ? -18.797 -8.883 -10.398 1 95.75 93 GLY B C 1
ATOM 1942 O O . GLY B 1 93 ? -18.984 -7.68 -10.594 1 95.75 93 GLY B O 1
ATOM 1943 N N . ASP B 1 94 ? -18.141 -9.328 -9.336 1 96.12 94 ASP B N 1
ATOM 1944 C CA . ASP B 1 94 ? -17.547 -8.398 -8.375 1 96.12 94 ASP B CA 1
ATOM 1945 C C . ASP B 1 94 ? -16.531 -7.484 -9.062 1 96.12 94 ASP B C 1
ATOM 1947 O O . ASP B 1 94 ? -15.664 -7.957 -9.789 1 96.12 94 ASP B O 1
ATOM 1951 N N . ARG B 1 95 ? -16.703 -6.27 -8.891 1 97.25 95 ARG B N 1
ATOM 1952 C CA . ARG B 1 95 ? -15.727 -5.301 -9.375 1 97.25 95 ARG B CA 1
ATOM 1953 C C . ARG B 1 95 ? -14.703 -4.965 -8.297 1 97.25 95 ARG B C 1
ATOM 1955 O O . ARG B 1 95 ? -15.07 -4.664 -7.16 1 97.25 95 ARG B O 1
ATOM 1962 N N . VAL B 1 96 ? -13.43 -5.012 -8.711 1 97.25 96 VAL B N 1
ATOM 1963 C CA . VAL B 1 96 ? -12.367 -4.793 -7.738 1 97.25 96 VAL B CA 1
ATOM 1964 C C . VAL B 1 96 ? -11.227 -4 -8.383 1 97.25 96 VAL B C 1
ATOM 1966 O O . VAL B 1 96 ? -11.078 -4.008 -9.602 1 97.25 96 VAL B O 1
ATOM 1969 N N . GLN B 1 97 ? -10.539 -3.303 -7.637 1 97.94 97 GLN B N 1
ATOM 1970 C CA . GLN B 1 97 ? -9.273 -2.668 -7.98 1 97.94 97 GLN B CA 1
ATOM 1971 C C . GLN B 1 97 ? -8.305 -2.695 -6.805 1 97.94 97 GLN B C 1
ATOM 1973 O O . GLN B 1 97 ? -8.719 -2.607 -5.648 1 97.94 97 GLN B O 1
ATOM 1978 N N . PHE B 1 98 ? -7.008 -2.859 -7.168 1 98.31 98 PHE B N 1
ATOM 1979 C CA . PHE B 1 98 ? -6.062 -3.123 -6.09 1 98.31 98 PHE B CA 1
ATOM 1980 C C . PHE B 1 98 ? -4.918 -2.113 -6.113 1 98.31 98 PHE B C 1
ATOM 1982 O O . PHE B 1 98 ? -4.387 -1.795 -7.18 1 98.31 98 PHE B O 1
ATOM 1989 N N . LEU B 1 99 ? -4.602 -1.608 -4.957 1 98.81 99 LEU B N 1
ATOM 1990 C CA . LEU B 1 99 ? -3.217 -1.222 -4.699 1 98.81 99 LEU B CA 1
ATOM 1991 C C . LEU B 1 99 ? -2.344 -2.451 -4.473 1 98.81 99 LEU B C 1
ATOM 1993 O O . LEU B 1 99 ? -2.598 -3.238 -3.557 1 98.81 99 LEU B O 1
ATOM 1997 N N . ASP B 1 100 ? -1.336 -2.568 -5.234 1 98.81 100 ASP B N 1
ATOM 1998 C CA . ASP B 1 100 ? -0.491 -3.754 -5.129 1 98.81 100 ASP B CA 1
ATOM 1999 C C . ASP B 1 100 ? 0.886 -3.398 -4.574 1 98.81 100 ASP B C 1
ATOM 2001 O O . ASP B 1 100 ? 1.51 -2.432 -5.02 1 98.81 100 ASP B O 1
ATOM 2005 N N . LEU B 1 101 ? 1.357 -4.145 -3.617 1 98.94 101 LEU B N 1
ATOM 2006 C CA . LEU B 1 101 ? 2.736 -4.148 -3.143 1 98.94 101 LEU B CA 1
ATOM 2007 C C . LEU B 1 101 ? 3.457 -5.422 -3.574 1 98.94 101 LEU B C 1
ATOM 2009 O O . LEU B 1 101 ? 3.127 -6.516 -3.107 1 98.94 101 LEU B O 1
ATOM 2013 N N . THR B 1 102 ? 4.465 -5.266 -4.434 1 98.94 102 THR B N 1
ATOM 2014 C CA . THR B 1 102 ? 5.191 -6.426 -4.934 1 98.94 102 THR B CA 1
ATOM 2015 C C . THR B 1 102 ? 6.504 -6.613 -4.172 1 98.94 102 THR B C 1
ATOM 2017 O O . THR B 1 102 ? 7.293 -5.672 -4.051 1 98.94 102 THR B O 1
ATOM 2020 N N . PHE B 1 103 ? 6.738 -7.812 -3.732 1 98.88 103 PHE B N 1
ATOM 2021 C CA . PHE B 1 103 ? 7.945 -8.141 -2.984 1 98.88 103 PHE B CA 1
ATOM 2022 C C . PHE B 1 103 ? 8.781 -9.18 -3.729 1 98.88 103 PHE B C 1
ATOM 2024 O O . PHE B 1 103 ? 8.234 -10.117 -4.305 1 98.88 103 PHE B O 1
ATOM 2031 N N . VAL B 1 104 ? 10.078 -8.945 -3.721 1 98.81 104 VAL B N 1
ATOM 2032 C CA . VAL B 1 104 ? 11.023 -9.992 -4.121 1 98.81 104 VAL B CA 1
ATOM 2033 C C . VAL B 1 104 ? 11.359 -10.867 -2.918 1 98.81 104 VAL B C 1
ATOM 2035 O O . VAL B 1 104 ? 11.695 -10.359 -1.846 1 98.81 104 VAL B O 1
ATOM 2038 N N . CYS B 1 105 ? 11.211 -12.141 -3.152 1 98.75 105 CYS B N 1
ATOM 2039 C CA . CYS B 1 105 ? 11.43 -13.102 -2.078 1 98.75 105 CYS B CA 1
ATOM 2040 C C . CYS B 1 105 ? 12.453 -14.156 -2.488 1 98.75 105 CYS B C 1
ATOM 2042 O O . CYS B 1 105 ? 12.609 -14.438 -3.676 1 98.75 105 CYS B O 1
ATOM 2044 N N . ARG B 1 106 ? 13.078 -14.672 -1.5 1 98.25 106 ARG B N 1
ATOM 2045 C CA . ARG B 1 106 ? 13.992 -15.789 -1.721 1 98.25 106 ARG B CA 1
ATOM 2046 C C . ARG B 1 106 ? 13.461 -17.062 -1.066 1 98.25 106 ARG B C 1
ATOM 2048 O O . ARG B 1 106 ? 12.914 -17.016 0.036 1 98.25 106 ARG B O 1
ATOM 2055 N N . LEU B 1 107 ? 13.711 -18.203 -1.699 1 98.44 107 LEU B N 1
ATOM 2056 C CA . LEU B 1 107 ? 13.336 -19.5 -1.149 1 98.44 107 LEU B CA 1
ATOM 2057 C C . LEU B 1 107 ? 14.188 -19.844 0.068 1 98.44 107 LEU B C 1
ATOM 2059 O O . LEU B 1 107 ? 15.414 -19.734 0.023 1 98.44 107 LEU B O 1
ATOM 2063 N N . VAL B 1 108 ? 13.5 -20.219 1.106 1 97.75 108 VAL B N 1
ATOM 2064 C CA . VAL B 1 108 ? 14.266 -20.594 2.295 1 97.75 108 VAL B CA 1
ATOM 2065 C C . VAL B 1 108 ? 14.023 -22.062 2.619 1 97.75 108 VAL B C 1
ATOM 2067 O O . VAL B 1 108 ? 14.805 -22.672 3.357 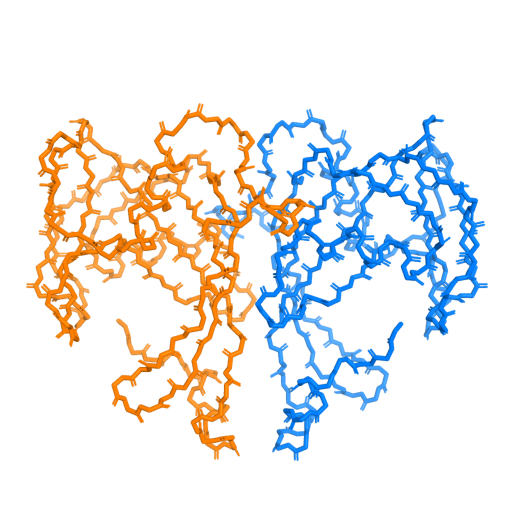1 97.75 108 VAL B O 1
ATOM 2070 N N . GLY B 1 109 ? 12.883 -22.609 2.133 1 97.69 109 GLY B N 1
ATOM 2071 C CA . GLY B 1 109 ? 12.641 -24.031 2.354 1 97.69 109 GLY B CA 1
ATOM 2072 C C . GLY B 1 109 ? 11.328 -24.516 1.769 1 97.69 109 GLY B C 1
ATOM 2073 O O . GLY B 1 109 ? 10.531 -23.703 1.28 1 97.69 109 GLY B O 1
ATOM 2074 N N . GLY B 1 110 ? 11.258 -25.844 1.765 1 97.62 110 GLY B N 1
ATOM 2075 C CA . GLY B 1 110 ? 10.039 -26.453 1.275 1 97.62 110 GLY B CA 1
ATOM 2076 C C . GLY B 1 110 ? 10.125 -26.891 -0.177 1 97.62 110 GLY B C 1
ATOM 2077 O O . GLY B 1 110 ? 11.125 -26.625 -0.848 1 97.62 110 GLY B O 1
ATOM 2078 N N . GLU B 1 111 ? 9.125 -27.672 -0.534 1 97.88 111 GLU B N 1
ATOM 2079 C CA . GLU B 1 111 ? 8.953 -28.125 -1.913 1 97.88 111 GLU B CA 1
ATOM 2080 C C . GLU B 1 111 ? 7.656 -27.594 -2.512 1 97.88 111 GLU B C 1
ATOM 2082 O O . GLU B 1 111 ? 6.582 -27.766 -1.934 1 97.88 111 GLU B O 1
ATOM 2087 N N . ALA B 1 112 ? 7.84 -26.984 -3.668 1 98.31 112 ALA B N 1
ATOM 2088 C CA . ALA B 1 112 ? 6.684 -26.344 -4.301 1 98.31 112 ALA B CA 1
ATOM 2089 C C . ALA B 1 112 ? 5.609 -27.375 -4.637 1 98.31 112 ALA B C 1
ATOM 2091 O O . ALA B 1 112 ? 5.902 -28.422 -5.227 1 98.31 112 ALA B O 1
ATOM 2092 N N . ARG B 1 113 ? 4.426 -27.094 -4.254 1 98.38 113 ARG B N 1
ATOM 2093 C CA . ARG B 1 113 ? 3.238 -27.891 -4.543 1 98.38 113 ARG B CA 1
ATOM 2094 C C . ARG B 1 113 ? 1.978 -27.047 -4.484 1 98.38 113 ARG B C 1
ATOM 2096 O O . ARG B 1 113 ? 1.965 -25.984 -3.842 1 98.38 113 ARG B O 1
ATOM 2103 N N . VAL B 1 114 ? 0.972 -27.531 -5.207 1 98.06 114 VAL B N 1
ATOM 2104 C CA . VAL B 1 114 ? -0.327 -26.906 -5 1 98.06 114 VAL B CA 1
ATOM 2105 C C . VAL B 1 114 ? -0.751 -27.062 -3.539 1 98.06 114 VAL B C 1
ATOM 2107 O O . VAL B 1 114 ? -0.853 -28.172 -3.033 1 98.06 114 VAL B O 1
ATOM 2110 N N . ASN B 1 115 ? -0.99 -25.969 -2.887 1 96.5 115 ASN B N 1
ATOM 2111 C CA . ASN B 1 115 ? -1.189 -26.016 -1.442 1 96.5 115 ASN B CA 1
ATOM 2112 C C . ASN B 1 115 ? -2.482 -25.328 -1.027 1 96.5 115 ASN B C 1
ATOM 2114 O O . ASN B 1 115 ? -2.654 -24.969 0.14 1 96.5 115 ASN B O 1
ATOM 2118 N N . ASP B 1 116 ? -3.338 -24.906 -1.97 1 93.44 116 ASP B N 1
ATOM 2119 C CA . ASP B 1 116 ? -4.684 -24.375 -1.736 1 93.44 116 ASP B CA 1
ATOM 2120 C C . ASP B 1 116 ? -5.609 -24.703 -2.906 1 93.44 116 ASP B C 1
ATOM 2122 O O . ASP B 1 116 ? -5.297 -25.578 -3.727 1 93.44 116 ASP B O 1
ATOM 2126 N N . ASP B 1 117 ? -6.758 -24.141 -2.895 1 91.38 117 ASP B N 1
ATOM 2127 C CA . ASP B 1 117 ? -7.742 -24.484 -3.914 1 91.38 117 ASP B CA 1
ATOM 2128 C C . ASP B 1 117 ? -7.727 -23.484 -5.062 1 91.38 117 ASP B C 1
ATOM 2130 O O . ASP B 1 117 ? -8.562 -23.547 -5.965 1 91.38 117 ASP B O 1
ATOM 2134 N N . GLU B 1 118 ? -6.824 -22.562 -5.102 1 91.19 118 GLU B N 1
ATOM 2135 C CA . GLU B 1 118 ? -6.832 -21.484 -6.086 1 91.19 118 GLU B CA 1
ATOM 2136 C C . GLU B 1 118 ? -5.883 -21.797 -7.242 1 91.19 118 GLU B C 1
ATOM 2138 O O . GLU B 1 118 ? -5.863 -21.062 -8.242 1 91.19 118 GLU B O 1
ATOM 2143 N N . SER B 1 119 ? -5.137 -22.844 -7.078 1 95.5 119 SER B N 1
ATOM 2144 C CA . SER B 1 119 ? -4.102 -23.141 -8.062 1 95.5 119 SER B CA 1
ATOM 2145 C C . SER B 1 119 ? -4.297 -24.531 -8.664 1 95.5 119 SER B C 1
ATOM 2147 O O . SER B 1 119 ? -4.605 -25.484 -7.953 1 95.5 119 SER B O 1
ATOM 2149 N N . LEU B 1 120 ? -4.152 -24.625 -9.984 1 97.31 120 LEU B N 1
ATOM 2150 C CA . LEU B 1 120 ? -4.172 -25.891 -10.695 1 97.31 120 LEU B CA 1
ATOM 2151 C C . LEU B 1 120 ? -2.797 -26.562 -10.664 1 97.31 120 LEU B C 1
ATOM 2153 O O . LEU B 1 120 ? -2.691 -27.781 -10.711 1 97.31 120 LEU B O 1
ATOM 2157 N N . ALA B 1 121 ? -1.818 -25.75 -10.633 1 98.31 121 ALA B N 1
ATOM 2158 C CA . ALA B 1 121 ? -0.424 -26.188 -10.633 1 98.31 121 ALA B CA 1
ATOM 2159 C C . ALA B 1 121 ? 0.488 -25.094 -10.07 1 98.31 121 ALA B C 1
ATOM 2161 O O . ALA B 1 121 ? 0.106 -23.922 -10.016 1 98.31 121 ALA B O 1
ATOM 2162 N N . VAL B 1 122 ? 1.603 -25.516 -9.594 1 98.56 122 VAL B N 1
ATOM 2163 C CA . VAL B 1 122 ? 2.707 -24.625 -9.25 1 98.56 122 VAL B CA 1
ATOM 2164 C C . VAL B 1 122 ? 4.004 -25.141 -9.867 1 98.56 122 VAL B C 1
ATOM 2166 O O . VAL B 1 122 ? 4.238 -26.359 -9.906 1 98.56 122 VAL B O 1
ATOM 2169 N N . ALA B 1 123 ? 4.875 -24.25 -10.344 1 98.56 123 ALA B N 1
ATOM 2170 C CA . ALA B 1 123 ? 6.102 -24.719 -10.984 1 98.56 123 ALA B CA 1
ATOM 2171 C C . ALA B 1 123 ? 7.156 -23.625 -11.016 1 98.56 123 ALA B C 1
ATOM 2173 O O . ALA B 1 123 ? 6.824 -22.438 -10.984 1 98.56 123 ALA B O 1
ATOM 2174 N N . TRP B 1 124 ? 8.336 -24.062 -11.047 1 98.75 124 TRP B N 1
ATOM 2175 C CA . TRP B 1 124 ? 9.469 -23.172 -11.273 1 98.75 124 TRP B CA 1
ATOM 2176 C C . TRP B 1 124 ? 9.719 -23 -12.766 1 98.75 124 TRP B C 1
ATOM 2178 O O . TRP B 1 124 ? 9.758 -23.969 -13.523 1 98.75 124 TRP B O 1
ATOM 2188 N N . PHE B 1 125 ? 9.836 -21.766 -13.18 1 98.81 125 PHE B N 1
ATOM 2189 C CA . PHE B 1 125 ? 10.164 -21.438 -14.57 1 98.81 125 PHE B CA 1
ATOM 2190 C C . PHE B 1 125 ? 11.477 -20.672 -14.648 1 98.81 125 PHE B C 1
ATOM 2192 O O . PHE B 1 125 ? 11.727 -19.781 -13.836 1 98.81 125 PHE B O 1
ATOM 2199 N N . HIS B 1 126 ? 12.359 -21.094 -15.617 1 98.56 126 HIS B N 1
ATOM 2200 C CA . HIS B 1 126 ? 13.523 -20.25 -15.883 1 98.56 126 HIS B CA 1
ATOM 2201 C C . HIS B 1 126 ? 13.117 -18.875 -16.406 1 98.56 126 HIS B C 1
ATOM 2203 O O . HIS B 1 126 ? 12.188 -18.766 -17.203 1 98.56 126 HIS B O 1
ATOM 2209 N N . LEU B 1 127 ? 13.844 -17.875 -15.953 1 97.75 127 LEU B N 1
ATOM 2210 C CA . LEU B 1 127 ? 13.516 -16.5 -16.312 1 97.75 127 LEU B CA 1
ATOM 2211 C C . LEU B 1 127 ? 13.57 -16.312 -17.828 1 97.75 127 LEU B C 1
ATOM 2213 O O . LEU B 1 127 ? 12.883 -15.438 -18.359 1 97.75 127 LEU B O 1
ATOM 2217 N N . ASP B 1 128 ? 14.266 -17.172 -18.531 1 97 128 ASP B N 1
ATOM 2218 C CA . ASP B 1 128 ? 14.438 -17.047 -19.969 1 97 128 ASP B CA 1
ATOM 2219 C C . ASP B 1 128 ? 13.344 -17.812 -20.719 1 97 128 ASP B C 1
ATOM 2221 O O . ASP B 1 128 ? 13.242 -17.719 -21.938 1 97 128 ASP B O 1
ATOM 2225 N N . THR B 1 129 ? 12.578 -18.578 -20.031 1 97.56 129 THR B N 1
ATOM 2226 C CA . THR B 1 129 ? 11.555 -19.406 -20.656 1 97.56 129 THR B CA 1
ATOM 2227 C C . THR B 1 129 ? 10.242 -19.328 -19.875 1 97.56 129 THR B C 1
ATOM 2229 O O . THR B 1 129 ? 9.719 -20.359 -19.438 1 97.56 129 THR B O 1
ATOM 2232 N N . LEU B 1 130 ? 9.727 -18.203 -19.812 1 98.38 130 LEU B N 1
ATOM 2233 C CA . LEU B 1 130 ? 8.5 -17.969 -19.047 1 98.38 130 LEU B CA 1
ATOM 2234 C C . LEU B 1 130 ? 7.273 -18.328 -19.875 1 98.38 130 LEU B C 1
ATOM 2236 O O . LEU B 1 130 ? 7.246 -18.078 -21.078 1 98.38 130 LEU B O 1
ATOM 2240 N N . PRO B 1 131 ? 6.305 -18.891 -19.266 1 98.5 131 PRO B N 1
ATOM 2241 C CA . PRO B 1 131 ? 5.035 -19.078 -19.969 1 98.5 131 PRO B CA 1
ATOM 2242 C C . PRO B 1 131 ? 4.297 -17.766 -20.234 1 98.5 131 PRO B C 1
ATOM 2244 O O . PRO B 1 131 ? 4.688 -16.719 -19.703 1 98.5 131 PRO B O 1
ATOM 2247 N N . PRO B 1 132 ? 3.25 -17.812 -21.109 1 97.62 132 PRO B N 1
ATOM 2248 C CA . PRO B 1 132 ? 2.42 -16.609 -21.234 1 97.62 132 PRO B CA 1
ATOM 2249 C C . PRO B 1 132 ? 1.794 -16.188 -19.906 1 97.62 132 PRO B C 1
ATOM 2251 O O . PRO B 1 132 ? 1.311 -17.031 -19.156 1 97.62 132 PRO B O 1
ATOM 2254 N N . MET B 1 133 ? 1.872 -14.922 -19.594 1 97.69 133 MET B N 1
ATOM 2255 C CA . MET B 1 133 ? 1.305 -14.312 -18.391 1 97.69 133 MET B CA 1
ATOM 2256 C C . MET B 1 133 ? 0.525 -13.047 -18.734 1 97.69 133 MET B C 1
ATOM 2258 O O . MET B 1 133 ? 0.688 -12.492 -19.828 1 97.69 133 MET B O 1
ATOM 2262 N N . ALA B 1 134 ? -0.375 -12.734 -17.844 1 96.94 134 ALA B N 1
ATOM 2263 C CA . ALA B 1 134 ? -1.076 -11.469 -18.031 1 96.94 134 ALA B CA 1
ATOM 2264 C C . ALA B 1 134 ? -0.095 -10.297 -18.062 1 96.94 134 ALA B C 1
ATOM 2266 O O . ALA B 1 134 ? 0.969 -10.352 -17.438 1 96.94 134 ALA B O 1
ATOM 2267 N N . GLU B 1 135 ? -0.45 -9.242 -18.75 1 96.25 135 GLU B N 1
ATOM 2268 C CA . GLU B 1 135 ? 0.403 -8.07 -18.922 1 96.25 135 GLU B CA 1
ATOM 2269 C C . GLU B 1 135 ? 0.787 -7.477 -17.562 1 96.25 135 GLU B C 1
ATOM 2271 O O . GLU B 1 135 ? 1.937 -7.082 -17.359 1 96.25 135 GLU B O 1
ATOM 2276 N N . ALA B 1 136 ? -0.139 -7.367 -16.703 1 96.56 136 ALA B N 1
ATOM 2277 C CA . ALA B 1 136 ? 0.127 -6.797 -15.383 1 96.56 136 ALA B CA 1
ATOM 2278 C C . ALA B 1 136 ? 1.194 -7.602 -14.641 1 96.56 136 ALA B C 1
ATOM 2280 O O . ALA B 1 136 ? 2.096 -7.027 -14.031 1 96.56 136 ALA B O 1
ATOM 2281 N N . ASP B 1 137 ? 1.137 -8.898 -14.711 1 98 137 ASP B N 1
ATOM 2282 C CA . ASP B 1 137 ? 2.123 -9.758 -14.062 1 98 137 ASP B CA 1
ATOM 2283 C C . ASP B 1 137 ? 3.506 -9.57 -14.68 1 98 137 ASP B C 1
ATOM 2285 O O . ASP B 1 137 ? 4.508 -9.508 -13.961 1 98 137 ASP B O 1
ATOM 2289 N N . ARG B 1 138 ? 3.52 -9.531 -15.969 1 97.69 138 ARG B N 1
ATOM 2290 C CA . ARG B 1 138 ? 4.789 -9.32 -16.656 1 97.69 138 ARG B CA 1
ATOM 2291 C C . ARG B 1 138 ? 5.414 -7.984 -16.266 1 97.69 138 ARG B C 1
ATOM 2293 O O . ARG B 1 138 ? 6.621 -7.902 -16.047 1 97.69 138 ARG B O 1
ATOM 2300 N N . PHE B 1 139 ? 4.609 -7.047 -16.219 1 97.62 139 PHE B N 1
ATOM 2301 C CA . PHE B 1 139 ? 5.07 -5.715 -15.844 1 97.62 139 PHE B CA 1
ATOM 2302 C C . PHE B 1 139 ? 5.688 -5.727 -14.453 1 97.62 139 PHE B C 1
ATOM 2304 O O . PHE B 1 139 ? 6.805 -5.25 -14.258 1 97.62 139 PHE B O 1
ATOM 2311 N N . LEU B 1 140 ? 4.98 -6.266 -13.477 1 98.25 140 LEU B N 1
ATOM 2312 C CA . LEU B 1 140 ? 5.461 -6.34 -12.102 1 98.25 140 LEU B CA 1
ATOM 2313 C C . LEU B 1 140 ? 6.746 -7.156 -12.016 1 98.25 140 LEU B C 1
ATOM 2315 O O . LEU B 1 140 ? 7.664 -6.809 -11.273 1 98.25 140 LEU B O 1
ATOM 2319 N N . LEU B 1 141 ? 6.77 -8.234 -12.719 1 98.62 141 LEU B N 1
ATOM 2320 C CA . LEU B 1 141 ? 7.973 -9.062 -12.766 1 98.62 141 LEU B CA 1
ATOM 2321 C C . LEU B 1 141 ? 9.164 -8.258 -13.281 1 98.62 141 LEU B C 1
ATOM 2323 O O . LEU B 1 141 ? 10.25 -8.328 -12.711 1 98.62 141 LEU B O 1
ATOM 2327 N N . ASP B 1 142 ? 8.961 -7.539 -14.344 1 97.94 142 ASP B N 1
ATOM 2328 C CA . ASP B 1 142 ? 10.031 -6.73 -14.922 1 97.94 142 ASP B CA 1
ATOM 2329 C C . ASP B 1 142 ? 10.586 -5.746 -13.898 1 97.94 142 ASP B C 1
ATOM 2331 O O . ASP B 1 142 ? 11.797 -5.562 -13.797 1 97.94 142 ASP B O 1
ATOM 2335 N N . LYS B 1 143 ? 9.758 -5.117 -13.164 1 97.94 143 LYS B N 1
ATOM 2336 C CA . LYS B 1 143 ? 10.203 -4.191 -12.125 1 97.94 143 LYS B CA 1
ATOM 2337 C C . LYS B 1 143 ? 10.969 -4.922 -11.031 1 97.94 143 LYS B C 1
ATOM 2339 O O . LYS B 1 143 ? 11.945 -4.395 -10.484 1 97.94 143 LYS B O 1
ATOM 2344 N N . ALA B 1 144 ? 10.516 -6.082 -10.711 1 98.31 144 ALA B N 1
ATOM 2345 C CA . ALA B 1 144 ? 11.18 -6.879 -9.68 1 98.31 144 ALA B CA 1
ATOM 2346 C C . ALA B 1 144 ? 12.578 -7.285 -10.117 1 98.31 144 ALA B C 1
ATOM 2348 O O . ALA B 1 144 ? 13.492 -7.371 -9.289 1 98.31 144 ALA B O 1
ATOM 2349 N N . LEU B 1 145 ? 12.75 -7.531 -11.383 1 97.88 145 LEU B N 1
ATOM 2350 C CA . LEU B 1 145 ? 14.023 -8.031 -11.891 1 97.88 145 LEU B CA 1
ATOM 2351 C C . LEU B 1 145 ? 15.023 -6.895 -12.078 1 97.88 145 LEU B C 1
ATOM 2353 O O . LEU B 1 145 ? 16.219 -7.137 -12.242 1 97.88 145 LEU B O 1
ATOM 2357 N N . ALA B 1 146 ? 14.594 -5.625 -12.133 1 93.88 146 ALA B N 1
ATOM 2358 C CA . ALA B 1 146 ? 15.477 -4.473 -12.297 1 93.88 146 ALA B CA 1
ATOM 2359 C C . ALA B 1 146 ? 16.484 -4.379 -11.148 1 93.88 146 ALA B C 1
ATOM 2361 O O . ALA B 1 146 ? 17.531 -3.752 -11.281 1 93.88 146 ALA B O 1
ATOM 2362 N N . ALA B 1 147 ? 16.5 -5.102 -10.109 1 85.44 147 ALA B N 1
ATOM 2363 C CA . ALA B 1 147 ? 17.391 -5.23 -8.961 1 85.44 147 ALA B CA 1
ATOM 2364 C C . ALA B 1 147 ? 17.734 -3.861 -8.375 1 85.44 147 ALA B C 1
ATOM 2366 O O . ALA B 1 147 ? 18.922 -3.521 -8.219 1 85.44 147 ALA B O 1
ATOM 2367 N N . GLU B 1 148 ? 16.859 -2.992 -8.062 1 91.5 148 GLU B N 1
ATOM 2368 C CA . GLU B 1 148 ? 17.016 -1.698 -7.41 1 91.5 148 GLU B CA 1
ATOM 2369 C C . GLU B 1 148 ? 16.5 -1.74 -5.973 1 91.5 148 GLU B C 1
ATOM 2371 O O . GLU B 1 148 ? 15.469 -2.346 -5.699 1 91.5 148 GLU B O 1
ATOM 2376 N N . ALA B 1 149 ? 17.297 -1.098 -5.109 1 92.44 149 ALA B N 1
ATOM 2377 C CA . ALA B 1 149 ? 16.891 -1.05 -3.705 1 92.44 149 ALA B CA 1
ATOM 2378 C C . ALA B 1 149 ? 15.609 -0.254 -3.525 1 92.44 149 ALA B C 1
ATOM 2380 O O . ALA B 1 149 ? 14.75 -0.621 -2.717 1 92.44 149 ALA B O 1
ATOM 2381 N N . SER B 1 150 ? 15.5 0.87 -4.262 1 96.44 150 SER B N 1
ATOM 2382 C CA . SER B 1 150 ? 14.297 1.693 -4.211 1 96.44 150 SER B CA 1
ATOM 2383 C C . SER B 1 150 ? 13.164 1.061 -5.012 1 96.44 150 SER B C 1
ATOM 2385 O O . SER B 1 150 ? 13.352 0.665 -6.164 1 96.44 150 SER B O 1
ATOM 2387 N N . PRO B 1 151 ? 12.062 0.978 -4.398 1 98.31 151 PRO B N 1
ATOM 2388 C CA . PRO B 1 151 ? 10.945 0.444 -5.176 1 98.31 151 PRO B CA 1
ATOM 2389 C C . PRO B 1 151 ? 10.508 1.374 -6.305 1 98.31 151 PRO B C 1
ATOM 2391 O O . PRO B 1 151 ? 10.633 2.596 -6.188 1 98.31 151 PRO B O 1
ATOM 2394 N N . TRP B 1 152 ? 10.008 0.731 -7.32 1 97.75 152 TRP B N 1
ATOM 2395 C CA . TRP B 1 152 ? 9.398 1.485 -8.414 1 97.75 152 TRP B CA 1
ATOM 2396 C C . TRP B 1 152 ? 7.988 1.931 -8.047 1 97.75 152 TRP B C 1
ATOM 2398 O O . TRP B 1 152 ? 7.219 1.162 -7.465 1 97.75 152 TRP B O 1
ATOM 2408 N N . PHE B 1 153 ? 7.621 3.094 -8.336 1 98 153 PHE B N 1
ATOM 2409 C CA . PHE B 1 153 ? 6.27 3.639 -8.258 1 98 153 PHE B CA 1
ATOM 2410 C C . PHE B 1 153 ? 6.113 4.832 -9.195 1 98 153 PHE B C 1
ATOM 2412 O O . PHE B 1 153 ? 7.105 5.395 -9.664 1 98 153 PHE B O 1
ATOM 2419 N N . VAL B 1 154 ? 4.852 5.195 -9.438 1 97.56 154 VAL B N 1
ATOM 2420 C CA . VAL B 1 154 ? 4.566 6.273 -10.375 1 97.56 154 VAL B CA 1
ATOM 2421 C C . VAL B 1 154 ? 4.477 7.602 -9.633 1 97.56 154 VAL B C 1
ATOM 2423 O O . VAL B 1 154 ? 3.809 7.699 -8.602 1 97.56 154 VAL B O 1
ATOM 2426 N N . THR B 1 155 ? 5.184 8.609 -10.086 1 94.5 155 THR B N 1
ATOM 2427 C CA . THR B 1 155 ? 5.105 9.93 -9.477 1 94.5 155 THR B CA 1
ATOM 2428 C C . THR B 1 155 ? 4.465 10.93 -10.438 1 94.5 155 THR B C 1
ATOM 2430 O O . THR B 1 155 ? 4.094 12.031 -10.031 1 94.5 155 THR B O 1
ATOM 2433 N N . ASP B 1 156 ? 4.418 10.602 -11.664 1 90.75 156 ASP B N 1
ATOM 2434 C CA . ASP B 1 156 ? 3.779 11.383 -12.719 1 90.75 156 ASP B CA 1
ATOM 2435 C C . ASP B 1 156 ? 2.74 10.547 -13.461 1 90.75 156 ASP B C 1
ATOM 2437 O O . ASP B 1 156 ? 3.059 9.484 -14 1 90.75 156 ASP B O 1
ATOM 2441 N N . PRO B 1 157 ? 1.523 11.047 -13.461 1 84.31 157 PRO B N 1
ATOM 2442 C CA . PRO B 1 157 ? 0.486 10.266 -14.148 1 84.31 157 PRO B CA 1
ATOM 2443 C C . PRO B 1 157 ? 0.852 9.945 -15.594 1 84.31 157 PRO B C 1
ATOM 2445 O O . PRO B 1 157 ? 0.381 8.945 -16.141 1 84.31 157 PRO B O 1
ATOM 2448 N N . GLY B 1 158 ? 1.613 10.805 -16.156 1 85.81 158 GLY B N 1
ATOM 2449 C CA . GLY B 1 158 ? 2.045 10.586 -17.531 1 85.81 158 GLY B CA 1
ATOM 2450 C C . GLY B 1 158 ? 2.955 9.383 -17.688 1 85.81 158 GLY B C 1
ATOM 2451 O O . GLY B 1 158 ? 3.195 8.914 -18.812 1 85.81 158 GLY B O 1
ATOM 2452 N N . ASP B 1 159 ? 3.461 8.758 -16.641 1 82.12 159 ASP B N 1
ATOM 2453 C CA . ASP B 1 159 ? 4.406 7.645 -16.672 1 82.12 159 ASP B CA 1
ATOM 2454 C C . ASP B 1 159 ? 3.695 6.309 -16.484 1 82.12 159 ASP B C 1
ATOM 2456 O O . ASP B 1 159 ? 4.34 5.273 -16.312 1 82.12 159 ASP B O 1
ATOM 2460 N N . LEU B 1 160 ? 2.381 6.383 -16.547 1 84.06 160 LEU B N 1
ATOM 2461 C CA . LEU B 1 160 ? 1.63 5.141 -16.422 1 84.06 160 LEU B CA 1
ATOM 2462 C C . LEU B 1 160 ? 1.882 4.219 -17.609 1 84.06 160 LEU B C 1
ATOM 2464 O O . LEU B 1 160 ? 2 4.688 -18.75 1 84.06 160 LEU B O 1
ATOM 2468 N N . PRO B 1 161 ? 2.088 2.885 -17.375 1 75.31 161 PRO B N 1
ATOM 2469 C CA . PRO B 1 161 ? 2.281 1.96 -18.5 1 75.31 161 PRO B CA 1
ATOM 2470 C C . PRO B 1 161 ? 1.044 1.84 -19.391 1 75.31 161 PRO B C 1
ATOM 2472 O O . PRO B 1 161 ? -0.069 2.131 -18.938 1 75.31 161 PRO B O 1
#

Organism: Actinoplanes teichomyceticus (NCBI:txid1867)

InterPro domains:
  IPR000086 NUDIX hydrolase domain [PF00293] (23-137)
  IPR000086 NUDIX hydrolase domain [PS51462] (19-149)
  IPR015797 NUDIX hydrolase-like domain superfamily [SSF55811] (13-146)
  IPR020084 NUDIX hydrolase, conserved site [PS00893] (50-71)